Protein AF-A0A651HRH8-F1 (afdb_monomer_lite)

Secondary structure (DSSP, 8-state):
------------------------------------------PPPPP-HHHHHHHHHHHTTSS-TTTSPEEEEEE--SSTHHHHHHHHHHHHHHHHHHHHHHHTS--EEE-SSSSEEEEE-----------------------EEEEEEEEEETTEEEEEEEEEEE-TT--HHHHHHHHHHHHHHHTTPPP---TT-TT-TT---TT--GGG-S-HHHHHHHHHHHHT-

Structure (mmCIF, N/CA/C/O backbone):
data_AF-A0A651HRH8-F1
#
_entry.id   AF-A0A651HRH8-F1
#
loop_
_atom_site.group_PDB
_atom_site.id
_atom_site.type_symbol
_atom_site.label_atom_id
_atom_site.label_alt_id
_atom_site.label_comp_id
_atom_site.label_asym_id
_atom_site.label_entity_id
_atom_site.label_seq_id
_atom_site.pdbx_PDB_ins_code
_atom_site.Cartn_x
_atom_site.Cartn_y
_atom_site.Cartn_z
_atom_site.occupancy
_atom_site.B_iso_or_equiv
_atom_site.auth_seq_id
_atom_site.auth_comp_id
_atom_site.auth_asym_id
_atom_site.auth_atom_id
_atom_site.pdbx_PDB_model_num
ATOM 1 N N . MET A 1 1 ? 40.062 23.897 -54.623 1.00 43.19 1 MET A N 1
ATOM 2 C CA . MET A 1 1 ? 40.375 25.332 -54.462 1.00 43.19 1 MET A CA 1
ATOM 3 C C . MET A 1 1 ? 40.189 25.687 -52.992 1.00 43.19 1 MET A C 1
ATOM 5 O O . MET A 1 1 ? 39.132 25.384 -52.466 1.00 43.19 1 MET A O 1
ATOM 9 N N . SER A 1 2 ? 41.271 26.179 -52.375 1.00 48.75 2 SER A N 1
ATOM 10 C CA . SER A 1 2 ? 41.437 26.957 -51.124 1.00 48.75 2 SER A CA 1
ATOM 11 C C . SER A 1 2 ? 40.388 26.791 -50.005 1.00 48.75 2 SER A C 1
ATOM 13 O O . SER A 1 2 ? 39.240 27.165 -50.184 1.00 48.75 2 SER A O 1
ATOM 15 N N . ALA A 1 3 ? 40.664 26.148 -48.862 1.00 49.09 3 ALA A N 1
ATOM 16 C CA . ALA A 1 3 ? 41.556 26.531 -47.747 1.00 49.09 3 ALA A CA 1
ATOM 17 C C . ALA A 1 3 ? 41.135 27.826 -47.016 1.00 49.09 3 ALA A C 1
ATOM 19 O O . ALA A 1 3 ? 41.254 28.899 -47.599 1.00 49.09 3 ALA A O 1
ATOM 20 N N . SER A 1 4 ? 40.714 27.717 -45.740 1.00 51.66 4 SER A N 1
ATOM 21 C CA . SER A 1 4 ? 41.219 28.494 -44.575 1.00 51.66 4 SER A CA 1
ATOM 22 C C . SER A 1 4 ? 40.388 28.239 -43.296 1.00 51.66 4 SER A C 1
ATOM 24 O O . SER A 1 4 ? 39.249 28.674 -43.177 1.00 51.66 4 SER A O 1
ATOM 26 N N . ARG A 1 5 ? 40.987 27.535 -42.324 1.00 54.25 5 ARG A N 1
ATOM 27 C CA . ARG A 1 5 ? 40.827 27.768 -40.866 1.00 54.25 5 ARG A CA 1
ATOM 28 C C . ARG A 1 5 ? 41.929 28.778 -40.449 1.00 54.25 5 ARG A C 1
ATOM 30 O O . ARG A 1 5 ? 42.813 29.010 -41.272 1.00 54.25 5 ARG A O 1
ATOM 37 N N . PRO A 1 6 ? 42.129 29.113 -39.161 1.00 66.12 6 PRO A N 1
ATOM 38 C CA . PRO A 1 6 ? 41.266 29.654 -38.093 1.00 66.12 6 PRO A CA 1
ATOM 39 C C . PRO A 1 6 ? 41.851 30.995 -37.558 1.00 66.12 6 PRO A C 1
ATOM 41 O O . PRO A 1 6 ? 42.947 31.369 -37.971 1.00 66.12 6 PRO A O 1
ATOM 44 N N . SER A 1 7 ? 41.228 31.676 -36.581 1.00 52.94 7 SER A N 1
ATOM 45 C CA . SER A 1 7 ? 41.995 32.312 -35.481 1.00 52.94 7 SER A CA 1
ATOM 46 C C . SER A 1 7 ? 41.158 32.954 -34.363 1.00 52.94 7 SER A C 1
ATOM 48 O O . SER A 1 7 ? 39.978 33.219 -34.577 1.00 52.94 7 SER A O 1
ATOM 50 N N . PRO A 1 8 ? 41.774 33.128 -33.173 1.00 59.91 8 PRO A N 1
ATOM 51 C CA . PRO A 1 8 ? 41.143 33.315 -31.872 1.00 59.91 8 PRO A CA 1
ATOM 52 C C . PRO A 1 8 ? 41.089 34.790 -31.464 1.00 59.91 8 PRO A C 1
ATOM 54 O O . PRO A 1 8 ? 41.887 35.579 -31.955 1.00 59.91 8 PRO A O 1
ATOM 57 N N . ASP A 1 9 ? 40.274 35.122 -30.462 1.00 51.38 9 ASP A N 1
ATOM 58 C CA . ASP A 1 9 ? 40.549 36.297 -29.638 1.00 51.38 9 ASP A CA 1
ATOM 59 C C . ASP A 1 9 ? 40.626 35.927 -28.164 1.00 51.38 9 ASP A C 1
ATOM 61 O O . ASP A 1 9 ? 39.739 35.326 -27.559 1.00 51.38 9 ASP A O 1
ATOM 65 N N . SER A 1 10 ? 41.795 36.264 -27.635 1.00 52.47 10 SER A N 1
ATOM 66 C CA . SER A 1 10 ? 42.249 36.096 -26.270 1.00 52.47 10 SER A CA 1
ATOM 67 C C . SER A 1 10 ? 42.287 37.493 -25.670 1.00 52.47 10 SER A C 1
ATOM 69 O O . SER A 1 10 ? 43.090 38.307 -26.115 1.00 52.47 10 SER A O 1
ATOM 71 N N . HIS A 1 11 ? 41.503 37.774 -24.632 1.00 57.28 11 HIS A N 1
ATOM 72 C CA . HIS A 1 11 ? 41.745 38.952 -23.802 1.00 57.28 11 HIS A CA 1
ATOM 73 C C . HIS A 1 11 ? 42.004 38.541 -22.354 1.00 57.28 11 HIS A C 1
ATOM 75 O O . HIS A 1 11 ? 41.120 38.152 -21.597 1.00 57.28 11 HIS A O 1
ATOM 81 N N . ARG A 1 12 ? 43.297 38.611 -22.026 1.00 49.62 12 ARG A N 1
ATOM 82 C CA . ARG A 1 12 ? 43.890 38.594 -20.691 1.00 49.62 12 ARG A CA 1
ATOM 83 C C . ARG A 1 12 ? 43.624 39.914 -19.959 1.00 49.62 12 ARG A C 1
ATOM 85 O O . ARG A 1 12 ? 43.793 40.976 -20.544 1.00 49.62 12 ARG A O 1
ATOM 92 N N . SER A 1 13 ? 43.390 39.766 -18.654 1.00 47.19 13 SER A N 1
ATOM 93 C CA . SER A 1 13 ? 43.978 40.522 -17.533 1.00 47.19 13 SER A CA 1
ATOM 94 C C . SER A 1 13 ? 43.737 42.033 -17.401 1.00 47.19 13 SER A C 1
ATOM 96 O O . SER A 1 13 ? 44.273 42.819 -18.171 1.00 47.19 13 SER A O 1
ATOM 98 N N . ALA A 1 14 ? 43.188 42.431 -16.246 1.00 44.16 14 ALA A N 1
ATOM 99 C CA . ALA A 1 14 ? 43.907 43.311 -15.315 1.00 44.16 14 ALA A CA 1
ATOM 100 C C . ALA A 1 14 ? 43.365 43.203 -13.865 1.00 44.16 14 ALA A C 1
ATOM 102 O O . ALA A 1 14 ? 42.151 43.114 -13.682 1.00 44.16 14 ALA A O 1
ATOM 103 N N . PRO A 1 15 ? 44.252 43.224 -12.848 1.00 58.88 15 PRO A N 1
ATOM 104 C CA . PRO A 1 15 ? 43.936 43.309 -11.423 1.00 58.88 15 PRO A CA 1
ATOM 105 C C . PRO A 1 15 ? 44.062 44.749 -10.884 1.00 58.88 15 PRO A C 1
ATOM 107 O O . PRO A 1 15 ? 44.798 45.573 -11.421 1.00 58.88 15 PRO A O 1
ATOM 110 N N . GLY A 1 16 ? 43.408 45.021 -9.759 1.00 39.75 16 GLY A N 1
ATOM 111 C CA . GLY A 1 16 ? 43.557 46.237 -8.950 1.00 39.75 16 GLY A CA 1
ATOM 112 C C . GLY A 1 16 ? 42.330 46.361 -8.048 1.00 39.75 16 GLY A C 1
ATOM 113 O O . GLY A 1 16 ? 41.236 46.026 -8.469 1.00 39.75 16 GLY A O 1
ATOM 114 N N . SER A 1 17 ? 42.371 46.783 -6.795 1.00 50.94 17 SER A N 1
ATOM 115 C CA . SER A 1 17 ? 43.394 47.419 -5.985 1.00 50.94 17 SER A CA 1
ATOM 116 C C . SER A 1 17 ? 42.833 47.376 -4.560 1.00 50.94 17 SER A C 1
ATOM 118 O O . SER A 1 17 ? 41.696 47.789 -4.343 1.00 50.94 17 SER A O 1
ATOM 120 N N . LEU A 1 18 ? 43.617 46.903 -3.589 1.00 55.72 18 LEU A N 1
ATOM 121 C CA . LEU A 1 18 ? 43.411 47.213 -2.171 1.00 55.72 18 LEU A CA 1
ATOM 122 C C . LEU A 1 18 ? 43.264 48.732 -1.989 1.00 55.72 18 LEU A C 1
ATOM 124 O O . LEU A 1 18 ? 43.947 49.473 -2.699 1.00 55.72 18 LEU A O 1
ATOM 128 N N . SER A 1 19 ? 42.473 49.190 -1.010 1.00 48.53 19 SER A N 1
ATOM 129 C CA . SER A 1 19 ? 42.994 50.028 0.085 1.00 48.53 19 SER A CA 1
ATOM 130 C C . SER A 1 19 ? 41.942 50.634 1.052 1.00 48.53 19 SER A C 1
ATOM 132 O O . SER A 1 19 ? 40.813 50.919 0.668 1.00 48.53 19 SER A O 1
ATOM 134 N N . TRP A 1 20 ? 42.458 50.935 2.261 1.00 40.56 20 TRP A N 1
ATOM 135 C CA . TRP A 1 20 ? 42.058 51.919 3.297 1.00 40.56 20 TRP A CA 1
ATOM 136 C C . TRP A 1 20 ? 40.795 51.581 4.120 1.00 40.56 20 TRP A C 1
ATOM 138 O O . TRP A 1 20 ? 39.674 51.674 3.646 1.00 40.56 20 TRP A O 1
ATOM 148 N N . ILE A 1 21 ? 40.940 51.029 5.333 1.00 49.28 21 ILE A N 1
ATOM 149 C CA . ILE A 1 21 ? 41.099 51.750 6.622 1.00 49.28 21 ILE A CA 1
ATOM 150 C C . ILE A 1 21 ? 39.907 52.662 6.946 1.00 49.28 21 ILE A C 1
ATOM 152 O O . ILE A 1 21 ? 39.850 53.763 6.417 1.00 49.28 21 ILE A O 1
ATOM 156 N N . VAL A 1 22 ? 39.082 52.264 7.929 1.00 46.31 22 VAL A N 1
ATOM 157 C CA . VAL A 1 22 ? 38.622 53.133 9.037 1.00 46.31 22 VAL A CA 1
ATOM 158 C C . VAL A 1 22 ? 38.349 52.263 10.283 1.00 46.31 22 VAL A C 1
ATOM 160 O O . VAL A 1 22 ? 37.519 51.358 10.212 1.00 46.31 22 VAL A O 1
ATOM 163 N N . PRO A 1 23 ? 38.995 52.525 11.433 1.00 58.69 23 PRO A N 1
ATOM 164 C CA . PRO A 1 23 ? 38.587 52.009 12.735 1.00 58.69 23 PRO A CA 1
ATOM 165 C C . PRO A 1 23 ? 37.713 53.042 13.463 1.00 58.69 23 PRO A C 1
ATOM 167 O O . PRO A 1 23 ? 38.055 54.222 13.484 1.00 58.69 23 PRO A O 1
ATOM 170 N N . ILE A 1 24 ? 36.634 52.616 14.125 1.00 57.28 24 ILE A N 1
ATOM 171 C CA . ILE A 1 24 ? 35.994 53.412 15.185 1.00 57.28 24 ILE A CA 1
ATOM 172 C C . ILE A 1 24 ? 35.706 52.497 16.379 1.00 57.28 24 ILE A C 1
ATOM 174 O O . ILE A 1 24 ? 34.766 51.708 16.394 1.00 57.28 24 ILE A O 1
ATOM 178 N N . LEU A 1 25 ? 36.598 52.613 17.361 1.00 52.41 25 LEU A N 1
ATOM 179 C CA . LEU A 1 25 ? 36.397 52.331 18.783 1.00 52.41 25 LEU A CA 1
ATOM 180 C C . LEU A 1 25 ? 35.554 53.456 19.416 1.00 52.41 25 LEU A C 1
ATOM 182 O O . LEU A 1 25 ? 35.515 54.541 18.848 1.00 52.41 25 LEU A O 1
ATOM 186 N N . PHE A 1 26 ? 35.019 53.194 20.620 1.00 43.31 26 PHE A N 1
ATOM 187 C CA . PHE A 1 26 ? 34.148 53.999 21.515 1.00 43.31 26 PHE A CA 1
ATOM 188 C C . PHE A 1 26 ? 32.697 53.465 21.514 1.00 43.31 26 PHE A C 1
ATOM 190 O O . PHE A 1 26 ? 32.085 53.362 20.466 1.00 43.31 26 PHE A O 1
ATOM 197 N N . LEU A 1 27 ? 32.058 53.069 22.619 1.00 48.16 27 LEU A N 1
ATOM 198 C CA . LEU A 1 27 ? 32.255 53.363 24.040 1.00 48.16 27 LEU A CA 1
ATOM 199 C C . LEU A 1 27 ? 31.682 52.241 24.912 1.00 48.16 27 LEU A C 1
ATOM 201 O O . LEU A 1 27 ? 30.655 51.644 24.601 1.00 48.16 27 LEU A O 1
ATOM 205 N N . ALA A 1 28 ? 32.338 52.043 26.052 1.00 48.88 28 ALA A N 1
ATOM 206 C CA . ALA A 1 28 ? 31.831 51.313 27.197 1.00 48.88 28 ALA A CA 1
ATOM 207 C C . ALA A 1 28 ? 30.487 51.882 27.685 1.00 48.88 28 ALA A C 1
ATOM 209 O O . ALA A 1 28 ? 30.351 53.086 27.902 1.00 48.88 28 ALA A O 1
ATOM 210 N N . GLY A 1 29 ? 29.534 50.986 27.930 1.00 41.09 29 GLY A N 1
ATOM 211 C CA . GLY A 1 29 ? 28.314 51.243 28.683 1.00 41.09 29 GLY A CA 1
ATOM 212 C C . GLY A 1 29 ? 28.079 50.093 29.654 1.00 41.09 29 GLY A C 1
ATOM 213 O O . GLY A 1 29 ? 27.608 49.031 29.265 1.00 41.09 29 GLY A O 1
ATOM 214 N N . MET A 1 30 ? 28.461 50.309 30.912 1.00 50.75 30 MET A N 1
ATOM 215 C CA . MET A 1 30 ? 28.068 49.500 32.066 1.00 50.75 30 MET A CA 1
ATOM 216 C C . MET A 1 30 ? 26.543 49.334 32.118 1.00 50.75 30 MET A C 1
ATOM 218 O O . MET A 1 30 ? 25.820 50.325 32.046 1.00 50.75 30 MET A O 1
ATOM 222 N N . GLY A 1 31 ? 26.059 48.113 32.348 1.00 47.09 31 GLY A N 1
ATOM 223 C CA . GLY A 1 31 ? 24.651 47.887 32.675 1.00 47.09 31 GLY A CA 1
ATOM 224 C C . GLY A 1 31 ? 24.299 46.424 32.934 1.00 47.09 31 GLY A C 1
ATOM 225 O O . GLY A 1 31 ? 23.886 45.746 32.009 1.00 47.09 31 GLY A O 1
ATOM 226 N N . GLY A 1 32 ? 24.449 45.980 34.194 1.00 40.38 32 GLY A N 1
ATOM 227 C CA . GLY A 1 32 ? 23.772 44.827 34.829 1.00 40.38 32 GLY A CA 1
ATOM 228 C C . GLY A 1 32 ? 24.028 43.444 34.206 1.00 40.38 32 GLY A C 1
ATOM 229 O O . GLY A 1 32 ? 23.571 43.150 33.118 1.00 40.38 32 GLY A O 1
ATOM 230 N N . TRP A 1 33 ? 24.687 42.470 34.837 1.00 46.88 33 TRP A N 1
ATOM 231 C CA . TRP A 1 33 ? 24.463 41.977 36.203 1.00 46.88 33 TRP A CA 1
ATOM 232 C C . TRP A 1 33 ? 22.992 42.030 36.633 1.00 46.88 33 TRP A C 1
ATOM 234 O O . TRP A 1 33 ? 22.648 42.640 37.636 1.00 46.88 33 TRP A O 1
ATOM 244 N N . PHE A 1 34 ? 22.123 41.360 35.874 1.00 50.62 34 PHE A N 1
ATOM 245 C CA . PHE A 1 34 ? 20.872 40.822 36.402 1.00 50.62 34 PHE A CA 1
ATOM 246 C C . PHE A 1 34 ? 20.692 39.373 35.936 1.00 50.62 34 PHE A C 1
ATOM 248 O O . PHE A 1 34 ? 20.421 39.098 34.775 1.00 50.62 34 PHE A O 1
ATOM 255 N N . TYR A 1 35 ? 20.854 38.458 36.893 1.00 49.97 35 TYR A N 1
ATOM 256 C CA . TYR A 1 35 ? 19.951 37.327 37.101 1.00 49.97 35 TYR A CA 1
ATOM 257 C C . TYR A 1 35 ? 19.633 36.444 35.876 1.00 49.97 35 TYR A C 1
ATOM 259 O O . TYR A 1 35 ? 18.547 36.502 35.308 1.00 49.97 35 TYR A O 1
ATOM 267 N N . TYR A 1 36 ? 20.521 35.497 35.564 1.00 44.41 36 TYR A N 1
ATOM 268 C CA . TYR A 1 36 ? 20.096 34.234 34.946 1.00 44.41 36 TYR A CA 1
ATOM 269 C C . TYR A 1 36 ? 19.656 33.282 36.073 1.00 44.41 36 TYR A C 1
ATOM 271 O O . TYR A 1 36 ? 20.348 32.331 36.423 1.00 44.41 36 TYR A O 1
ATOM 279 N N . ALA A 1 37 ? 18.531 33.601 36.723 1.00 46.16 37 ALA A N 1
ATOM 280 C CA . ALA A 1 37 ? 17.831 32.622 37.548 1.00 46.16 37 ALA A CA 1
ATOM 281 C C . ALA A 1 37 ? 17.137 31.631 36.617 1.00 46.16 37 ALA A C 1
ATOM 283 O O . ALA A 1 37 ? 16.447 32.027 35.674 1.00 46.16 37 ALA A O 1
ATOM 284 N N . GLY A 1 38 ? 17.363 30.348 36.888 1.00 47.47 38 GLY A N 1
ATOM 285 C CA . GLY A 1 38 ? 16.769 29.235 36.172 1.00 47.47 38 GLY A CA 1
ATOM 286 C C . GLY A 1 38 ? 15.260 29.398 36.066 1.00 47.47 38 GLY A C 1
ATOM 287 O O . GLY A 1 38 ? 14.535 29.335 37.055 1.00 47.47 38 GLY A O 1
ATOM 288 N N . SER A 1 39 ? 14.786 29.576 34.837 1.00 44.78 39 SER A N 1
ATOM 289 C CA . SER A 1 39 ? 13.448 29.123 34.501 1.00 44.78 39 SER A CA 1
ATOM 290 C C . SER A 1 39 ? 13.568 27.627 34.252 1.00 44.78 39 SER A C 1
ATOM 292 O O . SER A 1 39 ? 13.787 27.184 33.125 1.00 44.78 39 SER A O 1
ATOM 294 N N . ASP A 1 40 ? 13.442 26.853 35.330 1.00 42.03 40 ASP A N 1
ATOM 295 C CA . ASP A 1 40 ? 12.995 25.468 35.252 1.00 42.03 40 ASP A CA 1
ATOM 296 C C . ASP A 1 40 ? 11.603 25.494 34.618 1.00 42.03 40 ASP A C 1
ATOM 298 O O . ASP A 1 40 ? 10.566 25.490 35.282 1.00 42.03 40 ASP A O 1
ATOM 302 N N . ARG A 1 41 ? 11.567 25.601 33.286 1.00 48.34 41 ARG A N 1
ATOM 303 C CA . ARG A 1 41 ? 10.386 25.256 32.515 1.00 48.34 41 ARG A CA 1
ATOM 304 C C . ARG A 1 41 ? 10.180 23.785 32.803 1.00 48.34 41 ARG A C 1
ATOM 306 O O . ARG A 1 41 ? 10.922 22.953 32.283 1.00 48.34 41 ARG A O 1
ATOM 313 N N . ALA A 1 42 ? 9.224 23.500 33.682 1.00 51.38 42 ALA A N 1
ATOM 314 C CA . ALA A 1 42 ? 8.711 22.167 33.911 1.00 51.38 42 ALA A CA 1
ATOM 315 C C . ALA A 1 42 ? 8.597 21.485 32.545 1.00 51.38 42 ALA A C 1
ATOM 317 O O . ALA A 1 42 ? 7.825 21.930 31.689 1.00 51.38 42 ALA A O 1
ATOM 318 N N . ARG A 1 43 ? 9.439 20.469 32.303 1.00 54.22 43 ARG A N 1
ATOM 319 C CA . ARG A 1 43 ? 9.253 19.598 31.145 1.00 54.22 43 ARG A CA 1
ATOM 320 C C . ARG A 1 43 ? 7.802 19.130 31.225 1.00 54.22 43 ARG A C 1
ATOM 322 O O . ARG A 1 43 ? 7.419 18.659 32.300 1.00 54.22 43 ARG A O 1
ATOM 329 N N . PRO A 1 44 ? 6.993 19.284 30.162 1.00 54.56 44 PRO A N 1
ATOM 330 C CA . PRO A 1 44 ? 5.679 18.667 30.149 1.00 54.56 44 PRO A CA 1
ATOM 331 C C . PRO A 1 44 ? 5.878 17.197 30.511 1.00 54.56 44 PRO A C 1
ATOM 333 O O . PRO A 1 44 ? 6.786 16.547 29.982 1.00 54.56 44 PRO A O 1
ATOM 336 N N . ALA A 1 45 ? 5.109 16.726 31.494 1.00 60.72 45 ALA A N 1
ATOM 337 C CA . ALA A 1 45 ? 5.131 15.326 31.878 1.00 60.72 45 ALA A CA 1
ATOM 338 C C . ALA A 1 45 ? 4.977 14.482 30.601 1.00 60.72 45 ALA A C 1
ATOM 340 O O . ALA A 1 45 ? 4.207 14.879 29.716 1.00 60.72 45 ALA A O 1
ATOM 341 N N . PRO A 1 46 ? 5.736 13.380 30.450 1.00 62.38 46 PRO A N 1
ATOM 342 C CA . PRO A 1 46 ? 5.536 12.490 29.319 1.00 62.38 46 PRO A CA 1
ATOM 343 C C . PRO A 1 46 ? 4.051 12.112 29.284 1.00 62.38 46 PRO A C 1
ATOM 345 O O . PRO A 1 46 ? 3.492 11.841 30.351 1.00 62.38 46 PRO A O 1
ATOM 348 N N . PRO A 1 47 ? 3.404 12.155 28.105 1.00 59.56 47 PRO A N 1
ATOM 349 C CA . PRO A 1 47 ? 2.009 11.775 27.995 1.00 59.56 47 PRO A CA 1
ATOM 350 C C . PRO A 1 47 ? 1.834 10.393 28.613 1.00 59.56 47 PRO A C 1
ATOM 352 O O . PRO A 1 47 ? 2.631 9.481 28.389 1.00 59.56 47 PRO A O 1
ATOM 355 N N . ASP A 1 48 ? 0.814 10.305 29.447 1.00 64.75 48 ASP A N 1
ATOM 356 C CA . ASP A 1 48 ? 0.378 9.161 30.217 1.00 64.75 48 ASP A CA 1
ATOM 357 C C . ASP A 1 48 ? 0.433 7.924 29.306 1.00 64.75 48 ASP A C 1
ATOM 359 O O . ASP A 1 48 ? -0.100 7.949 28.195 1.00 64.75 48 ASP A O 1
ATOM 363 N N . ALA A 1 49 ? 1.078 6.836 29.737 1.00 59.84 49 ALA A N 1
ATOM 364 C CA . ALA A 1 49 ? 1.206 5.626 28.916 1.00 59.84 49 ALA A CA 1
ATOM 365 C C . ALA A 1 49 ? -0.162 5.094 28.431 1.00 59.84 49 ALA A C 1
ATOM 367 O O . ALA A 1 49 ? -0.263 4.554 27.334 1.00 59.84 49 ALA A O 1
ATOM 368 N N . SER A 1 50 ? -1.228 5.344 29.198 1.00 58.41 50 SER A N 1
ATOM 369 C CA . SER A 1 50 ? -2.618 5.062 28.827 1.00 58.41 50 SER A CA 1
ATOM 370 C C . SER A 1 50 ? -3.118 5.903 27.650 1.00 58.41 50 SER A C 1
ATOM 372 O O . SER A 1 50 ? -3.833 5.386 26.796 1.00 58.41 50 SER A O 1
ATOM 374 N N . ALA A 1 51 ? -2.719 7.176 27.560 1.00 57.59 51 ALA A N 1
ATOM 375 C CA . ALA A 1 51 ? -3.043 8.023 26.420 1.00 57.59 51 ALA A CA 1
ATOM 376 C C . ALA A 1 51 ? -2.330 7.522 25.159 1.00 57.59 51 ALA A C 1
ATOM 378 O O . ALA A 1 51 ? -2.955 7.488 24.108 1.00 57.59 51 ALA A O 1
ATOM 379 N N . GLN A 1 52 ? -1.076 7.058 25.261 1.00 55.94 52 GLN A N 1
ATOM 380 C CA . GLN A 1 52 ? -0.359 6.453 24.130 1.00 55.94 52 GLN A CA 1
ATOM 381 C C . GLN A 1 52 ? -0.961 5.110 23.688 1.00 55.94 52 GLN A C 1
ATOM 383 O O . GLN A 1 52 ? -1.090 4.879 22.488 1.00 55.94 52 GLN A O 1
ATOM 388 N N . GLU A 1 53 ? -1.367 4.245 24.621 1.00 55.19 53 GLU A N 1
ATOM 389 C CA . GLU A 1 53 ? -2.031 2.970 24.304 1.00 55.19 53 GLU A CA 1
ATOM 390 C C . GLU A 1 53 ? -3.398 3.176 23.643 1.00 55.19 53 GLU A C 1
ATOM 392 O O . GLU A 1 53 ? -3.742 2.481 22.684 1.00 55.19 53 GLU A O 1
ATOM 397 N N . GLU A 1 54 ? -4.174 4.156 24.109 1.00 54.53 54 GLU A N 1
ATOM 398 C CA . GLU A 1 54 ? -5.453 4.506 23.494 1.00 54.53 54 GLU A CA 1
ATOM 399 C C . GLU A 1 54 ? -5.254 5.170 22.124 1.00 54.53 54 GLU A C 1
ATOM 401 O O . GLU A 1 54 ? -5.980 4.864 21.181 1.00 54.53 54 GLU A O 1
ATOM 406 N N . GLN A 1 55 ? -4.199 5.971 21.955 1.00 51.03 55 GLN A N 1
ATOM 407 C CA . GLN A 1 55 ? -3.802 6.526 20.659 1.00 51.03 55 GLN A CA 1
ATOM 408 C C . GLN A 1 55 ? -3.373 5.433 19.670 1.00 51.03 55 GLN A C 1
ATOM 410 O O . GLN A 1 55 ? -3.739 5.512 18.501 1.00 51.03 55 GLN A O 1
ATOM 415 N N . LEU A 1 56 ? -2.687 4.379 20.132 1.00 54.44 56 LEU A N 1
ATOM 416 C CA . LEU A 1 56 ? -2.348 3.204 19.318 1.00 54.44 56 LEU A CA 1
ATOM 417 C C . LEU A 1 56 ? -3.605 2.439 18.870 1.00 54.44 56 LEU A C 1
ATOM 419 O O . LEU A 1 56 ? -3.722 2.056 17.708 1.00 54.44 56 LEU A O 1
ATOM 423 N N . ARG A 1 57 ? -4.579 2.256 19.774 1.00 52.12 57 ARG A N 1
ATOM 424 C CA . ARG A 1 57 ? -5.861 1.597 19.456 1.00 52.12 57 ARG A CA 1
ATOM 425 C C . ARG A 1 57 ? -6.707 2.409 18.479 1.00 52.12 57 ARG A C 1
ATOM 427 O O . ARG A 1 57 ? -7.361 1.840 17.612 1.00 52.12 57 ARG A O 1
ATOM 434 N N . ILE A 1 58 ? -6.681 3.731 18.606 1.00 51.75 58 ILE A N 1
ATOM 435 C CA . ILE A 1 58 ? -7.414 4.652 17.738 1.00 51.75 58 ILE A CA 1
ATOM 436 C C . ILE A 1 58 ? -6.772 4.745 16.343 1.00 51.75 58 ILE A C 1
ATOM 438 O O . ILE A 1 58 ? -7.503 4.809 15.355 1.00 51.75 58 ILE A O 1
ATOM 442 N N . SER A 1 59 ? -5.439 4.698 16.236 1.00 50.09 59 SER A N 1
ATOM 443 C CA . SER A 1 59 ? -4.746 4.659 14.938 1.00 50.09 59 SER A CA 1
ATOM 444 C C . SER A 1 59 ? -5.100 3.406 14.127 1.00 50.09 59 SER A C 1
ATOM 446 O O . SER A 1 59 ? -5.214 3.472 12.910 1.00 50.09 59 SER A O 1
ATOM 448 N N . HIS A 1 60 ? -5.393 2.276 14.778 1.00 49.31 60 HIS A N 1
ATOM 449 C CA . HIS A 1 60 ? -5.799 1.045 14.082 1.00 49.31 60 HIS A CA 1
ATOM 450 C C . HIS A 1 60 ? -7.299 0.987 13.725 1.00 49.31 60 HIS A C 1
ATOM 452 O O . HIS A 1 60 ? -7.735 0.058 13.052 1.00 49.31 60 HIS A O 1
ATOM 458 N N . ALA A 1 61 ? -8.114 1.962 14.143 1.00 46.66 61 ALA A N 1
ATOM 459 C CA . ALA A 1 61 ? -9.571 1.925 13.967 1.00 46.66 61 ALA A CA 1
ATOM 460 C C . ALA A 1 61 ? -10.065 2.469 12.610 1.00 46.66 61 ALA A C 1
ATOM 462 O O . ALA A 1 61 ? -11.270 2.597 12.391 1.00 46.66 61 ALA A O 1
ATOM 463 N N . SER A 1 62 ? -9.166 2.871 11.706 1.00 51.31 62 SER A N 1
ATOM 464 C CA . SER A 1 62 ? -9.515 3.810 10.632 1.00 51.31 62 SER A CA 1
ATOM 465 C C . SER A 1 62 ? -9.765 3.188 9.239 1.00 51.31 62 SER A C 1
ATOM 467 O O . SER A 1 62 ? -10.063 3.901 8.277 1.00 51.31 62 SER A O 1
ATOM 469 N N . ALA A 1 63 ? -9.802 1.864 9.150 1.00 52.59 63 ALA A N 1
ATOM 470 C CA . ALA A 1 63 ? -10.655 1.132 8.218 1.00 52.59 63 ALA A CA 1
ATOM 471 C C . ALA A 1 63 ? -10.903 -0.238 8.839 1.00 52.59 63 ALA A C 1
ATOM 473 O O . ALA A 1 63 ? -9.937 -0.908 9.183 1.00 52.59 63 ALA A O 1
ATOM 474 N N . ILE A 1 64 ? -12.163 -0.657 8.990 1.00 63.19 64 ILE A N 1
ATOM 475 C CA . ILE A 1 64 ? -12.438 -2.077 9.221 1.00 63.19 64 ILE A CA 1
ATOM 476 C C . ILE A 1 64 ? -11.908 -2.789 7.981 1.00 63.19 64 ILE A C 1
ATOM 478 O O . ILE A 1 64 ? -12.469 -2.571 6.894 1.00 63.19 64 ILE A O 1
ATOM 482 N N . PRO A 1 65 ? -10.820 -3.565 8.099 1.00 66.25 65 PRO A N 1
ATOM 483 C CA . PRO A 1 65 ? -10.215 -4.180 6.943 1.00 66.25 65 PRO A CA 1
ATOM 484 C C . PRO A 1 65 ? -11.288 -5.006 6.242 1.00 66.25 65 PRO A C 1
ATOM 486 O O . PRO A 1 65 ? -12.096 -5.689 6.869 1.00 66.25 65 PRO A O 1
ATOM 489 N N . CYS A 1 66 ? -11.314 -4.923 4.916 1.00 77.81 66 CYS A N 1
ATOM 490 C CA . CYS A 1 66 ? -12.086 -5.826 4.071 1.00 77.81 66 CYS A CA 1
ATOM 491 C C . CYS A 1 66 ? -13.610 -5.593 4.005 1.00 77.81 66 CYS A C 1
ATOM 493 O O . CYS A 1 66 ? -14.228 -6.205 3.146 1.00 77.81 66 CYS A O 1
ATOM 495 N N . ASN A 1 67 ? -14.252 -4.711 4.786 1.00 83.62 67 ASN A N 1
ATOM 496 C CA . ASN A 1 67 ? -15.701 -4.451 4.615 1.00 83.62 67 ASN A CA 1
ATOM 497 C C . ASN A 1 67 ? -16.020 -3.455 3.490 1.00 83.62 67 ASN A C 1
ATOM 499 O O . ASN A 1 67 ? -17.006 -3.622 2.770 1.00 83.62 67 ASN A O 1
ATOM 503 N N . VAL A 1 68 ? -15.175 -2.440 3.314 1.00 85.69 68 VAL A N 1
ATOM 504 C CA . VAL A 1 68 ? -15.281 -1.451 2.236 1.00 85.69 68 VAL A CA 1
ATOM 505 C C . VAL A 1 68 ? -13.923 -1.366 1.543 1.00 85.69 68 VAL A C 1
ATOM 507 O O . VAL A 1 68 ? -12.925 -1.181 2.241 1.00 85.69 68 VAL A O 1
ATOM 510 N N . PRO A 1 69 ? -13.854 -1.487 0.203 1.00 90.75 69 PRO A N 1
ATOM 511 C CA . PRO A 1 69 ? -12.597 -1.327 -0.512 1.00 90.75 69 PRO A CA 1
ATOM 512 C C . PRO A 1 69 ? -11.964 0.039 -0.239 1.00 90.75 69 PRO A C 1
ATOM 514 O O . PRO A 1 69 ? -12.630 1.077 -0.306 1.00 90.75 69 PRO A O 1
ATOM 517 N N . LEU A 1 70 ? -10.663 0.045 0.037 1.00 90.56 70 LEU A N 1
ATOM 518 C CA . LEU A 1 70 ? -9.895 1.263 0.212 1.00 90.56 70 LEU A CA 1
ATOM 519 C C . LEU A 1 70 ? -9.751 1.970 -1.131 1.00 90.56 70 LEU A C 1
ATOM 521 O O . LEU A 1 70 ? -9.158 1.447 -2.079 1.00 90.56 70 LEU A O 1
ATOM 525 N N . ARG A 1 71 ? -10.297 3.183 -1.209 1.00 93.50 71 ARG A N 1
ATOM 526 C CA . ARG A 1 71 ? -10.125 4.026 -2.388 1.00 93.50 71 ARG A CA 1
ATOM 527 C C . ARG A 1 71 ? -8.711 4.584 -2.433 1.00 93.50 71 ARG A C 1
ATOM 529 O O . ARG A 1 71 ? -8.234 5.122 -1.432 1.00 93.50 71 ARG A O 1
ATOM 536 N N . TRP A 1 72 ? -8.095 4.526 -3.603 1.00 93.56 72 TRP A N 1
ATOM 537 C CA . TRP A 1 72 ? -6.802 5.143 -3.881 1.00 93.56 72 TRP A CA 1
ATOM 538 C C . TRP A 1 72 ? -6.854 5.925 -5.188 1.00 93.56 72 TRP A C 1
ATOM 540 O O . TRP A 1 72 ? -7.673 5.646 -6.068 1.00 93.56 72 TRP A O 1
ATOM 550 N N . ARG A 1 73 ? -5.955 6.895 -5.321 1.00 93.12 73 ARG A N 1
ATOM 551 C CA . ARG A 1 73 ? -5.779 7.689 -6.539 1.00 93.12 73 ARG A CA 1
ATOM 552 C C . ARG A 1 73 ? -4.309 7.982 -6.767 1.00 93.12 73 ARG A C 1
ATOM 554 O O . ARG A 1 73 ? -3.546 8.075 -5.810 1.00 93.12 73 ARG A O 1
ATOM 561 N N . ILE A 1 74 ? -3.925 8.157 -8.023 1.00 90.38 74 ILE A N 1
ATOM 562 C CA . ILE A 1 74 ? -2.588 8.642 -8.353 1.00 90.38 74 ILE A CA 1
ATOM 563 C C . ILE A 1 74 ? -2.597 10.166 -8.299 1.00 90.38 74 ILE A C 1
ATOM 565 O O . ILE A 1 74 ? -3.463 10.808 -8.892 1.00 90.38 74 ILE A O 1
ATOM 569 N N . GLU A 1 75 ? -1.625 10.736 -7.601 1.00 88.06 75 GLU A N 1
ATOM 570 C CA . GLU A 1 75 ? -1.282 12.147 -7.721 1.00 88.06 75 GLU A CA 1
ATOM 571 C C . GLU A 1 75 ? 0.140 12.253 -8.237 1.00 88.06 75 GLU A C 1
ATOM 573 O O . GLU A 1 75 ? 1.064 11.666 -7.675 1.00 88.06 75 GLU A O 1
ATOM 578 N N . VAL A 1 76 ? 0.308 13.001 -9.319 1.00 80.25 76 VAL A N 1
ATOM 579 C CA . VAL A 1 76 ? 1.617 13.232 -9.907 1.00 80.25 76 VAL A CA 1
ATOM 580 C C . VAL A 1 76 ? 1.815 14.730 -10.047 1.00 80.25 76 VAL A C 1
ATOM 582 O O . VAL A 1 76 ? 0.956 15.423 -10.594 1.00 80.25 76 VAL A O 1
ATOM 585 N N . ASP A 1 77 ? 2.940 15.219 -9.540 1.00 74.00 77 ASP A N 1
ATOM 586 C CA . ASP A 1 77 ? 3.291 16.632 -9.584 1.00 74.00 77 ASP A CA 1
ATOM 587 C C . ASP A 1 77 ? 4.164 16.924 -10.822 1.00 74.00 77 ASP A C 1
ATOM 589 O O . ASP A 1 77 ? 5.176 16.261 -11.054 1.00 74.00 77 ASP A O 1
ATOM 593 N N . GLY A 1 78 ? 3.800 17.944 -11.610 1.00 69.00 78 GLY A N 1
ATOM 594 C CA . GLY A 1 78 ? 4.580 18.427 -12.765 1.00 69.00 78 GLY A CA 1
ATOM 595 C C . GLY A 1 78 ? 4.103 17.931 -14.140 1.00 69.00 78 GLY A C 1
ATOM 596 O O . GLY A 1 78 ? 3.176 17.141 -14.241 1.00 69.00 78 GLY A O 1
ATOM 597 N N . SER A 1 79 ? 4.703 18.435 -15.226 1.00 56.06 79 SER A N 1
ATOM 598 C CA . SER A 1 79 ? 4.310 18.127 -16.619 1.00 56.06 79 SER A CA 1
ATOM 599 C C . SER A 1 79 ? 4.811 16.772 -17.124 1.00 56.06 79 SER A C 1
ATOM 601 O O . SER A 1 79 ? 4.125 16.123 -17.909 1.00 56.06 79 SER A O 1
ATOM 603 N N . ASP A 1 80 ? 5.966 16.317 -16.635 1.00 57.69 80 ASP A N 1
ATOM 604 C CA . ASP A 1 80 ? 6.583 15.031 -17.021 1.00 57.69 80 ASP A CA 1
ATOM 605 C C . ASP A 1 80 ? 5.909 13.838 -16.315 1.00 57.69 80 ASP A C 1
ATOM 607 O O . ASP A 1 80 ? 6.211 12.671 -16.549 1.00 57.69 80 ASP A O 1
ATOM 611 N N . ALA A 1 81 ? 4.954 14.155 -15.443 1.00 60.75 81 ALA A N 1
ATOM 612 C CA . ALA A 1 81 ? 4.103 13.251 -14.701 1.00 60.75 81 ALA A CA 1
ATOM 613 C C . ALA A 1 81 ? 3.359 12.225 -15.559 1.00 60.75 81 ALA A C 1
ATOM 615 O O . ALA A 1 81 ? 3.127 11.100 -15.117 1.00 60.75 81 ALA A O 1
ATOM 616 N N . ALA A 1 82 ? 2.938 12.629 -16.759 1.00 67.56 82 ALA A N 1
ATOM 617 C CA . ALA A 1 82 ? 2.054 11.821 -17.587 1.00 67.56 82 ALA A CA 1
ATOM 618 C C . ALA A 1 82 ? 2.725 10.519 -18.048 1.00 67.56 82 ALA A C 1
ATOM 620 O O . ALA A 1 82 ? 2.066 9.484 -18.095 1.00 67.56 82 ALA A O 1
ATOM 621 N N . GLU A 1 83 ? 4.032 10.555 -18.322 1.00 67.19 83 GLU A N 1
ATOM 622 C CA . GLU A 1 83 ? 4.789 9.402 -18.823 1.00 67.19 83 GLU A CA 1
ATOM 623 C C . GLU A 1 83 ? 5.030 8.346 -17.728 1.00 67.19 83 GLU A C 1
ATOM 625 O O . GLU A 1 83 ? 5.011 7.148 -17.996 1.00 67.19 83 GLU A O 1
ATOM 630 N N . GLY A 1 84 ? 5.159 8.767 -16.463 1.00 78.25 84 GLY A N 1
ATOM 631 C CA . GLY A 1 84 ? 5.285 7.856 -15.317 1.00 78.25 84 GLY A CA 1
ATOM 632 C C . GLY A 1 84 ? 3.952 7.387 -14.722 1.00 78.25 84 GLY A C 1
ATOM 633 O O . GLY A 1 84 ? 3.914 6.383 -14.007 1.00 78.25 84 GLY A O 1
ATOM 634 N N . ALA A 1 85 ? 2.852 8.094 -14.999 1.00 82.25 85 ALA A N 1
ATOM 635 C CA . ALA A 1 85 ? 1.554 7.833 -14.381 1.00 82.25 85 ALA A CA 1
ATOM 636 C C . ALA A 1 85 ? 0.976 6.465 -14.763 1.00 82.25 85 ALA A C 1
ATOM 638 O O . ALA A 1 85 ? 0.428 5.783 -13.900 1.00 82.25 85 ALA A O 1
ATOM 639 N N . GLU A 1 86 ? 1.102 6.049 -16.026 1.00 86.06 86 GLU A N 1
ATOM 640 C CA . GLU A 1 86 ? 0.588 4.754 -16.488 1.00 86.06 86 GLU A CA 1
ATOM 641 C C . GLU A 1 86 ? 1.341 3.589 -15.834 1.00 86.06 86 GLU A C 1
ATOM 643 O O . GLU A 1 86 ? 0.718 2.690 -15.265 1.00 86.06 86 GLU A O 1
ATOM 648 N N . THR A 1 87 ? 2.675 3.653 -15.827 1.00 87.19 87 THR A N 1
ATOM 649 C CA . THR A 1 87 ? 3.537 2.674 -15.151 1.00 87.19 87 THR A CA 1
ATOM 650 C C . THR A 1 87 ? 3.215 2.588 -13.663 1.00 87.19 87 THR A C 1
ATOM 652 O O . THR A 1 87 ? 3.055 1.492 -13.125 1.00 87.19 87 THR A O 1
ATOM 655 N N . LEU A 1 88 ? 3.044 3.733 -12.993 1.00 88.44 88 LEU A N 1
ATOM 656 C CA . LEU A 1 88 ? 2.655 3.759 -11.585 1.00 88.44 88 LEU A CA 1
ATOM 657 C C . LEU A 1 88 ? 1.279 3.134 -11.366 1.00 88.44 88 LEU A C 1
ATOM 659 O O . LEU A 1 88 ? 1.081 2.362 -10.431 1.00 88.44 88 LEU A O 1
ATOM 663 N N . TRP A 1 89 ? 0.320 3.458 -12.226 1.00 91.56 89 TRP A N 1
ATOM 664 C CA . TRP A 1 89 ? -1.029 2.930 -12.125 1.00 91.56 89 TRP A CA 1
ATOM 665 C C . TRP A 1 89 ? -1.049 1.406 -12.287 1.00 91.56 89 TRP A C 1
ATOM 667 O O . TRP A 1 89 ? -1.711 0.710 -11.512 1.00 91.56 89 TRP A O 1
ATOM 677 N N . ALA A 1 90 ? -0.275 0.880 -13.241 1.00 92.88 90 ALA A N 1
ATOM 678 C CA . ALA A 1 90 ? -0.069 -0.553 -13.413 1.00 92.88 90 ALA A CA 1
ATOM 679 C C . ALA A 1 90 ? 0.590 -1.184 -12.174 1.00 92.88 90 ALA A C 1
ATOM 681 O O . ALA A 1 90 ? 0.118 -2.218 -11.698 1.00 92.88 90 ALA A O 1
ATOM 682 N N . ALA A 1 91 ? 1.609 -0.535 -11.603 1.00 93.88 91 ALA A N 1
ATOM 683 C CA . ALA A 1 91 ? 2.309 -1.025 -10.420 1.00 93.88 91 ALA A CA 1
ATOM 684 C C . ALA A 1 91 ? 1.409 -1.070 -9.173 1.00 93.88 91 ALA A C 1
ATOM 686 O O . ALA A 1 91 ? 1.365 -2.092 -8.490 1.00 93.88 91 ALA A O 1
ATOM 687 N N . VAL A 1 92 ? 0.626 -0.017 -8.905 1.00 95.00 92 VAL A N 1
ATOM 688 C CA . VAL A 1 92 ? -0.324 0.012 -7.775 1.00 95.00 92 VAL A CA 1
ATOM 689 C C . VAL A 1 92 ? -1.404 -1.054 -7.945 1.00 95.00 92 VAL A C 1
ATOM 691 O O . VAL A 1 92 ? -1.772 -1.719 -6.979 1.00 95.00 92 VAL A O 1
ATOM 694 N N . ARG A 1 93 ? -1.893 -1.275 -9.170 1.00 95.88 93 ARG A N 1
ATOM 695 C CA . ARG A 1 93 ? -2.850 -2.356 -9.436 1.00 95.88 93 ARG A CA 1
ATOM 696 C C . ARG A 1 93 ? -2.262 -3.742 -9.236 1.00 95.88 93 ARG A C 1
ATOM 698 O O . ARG A 1 93 ? -2.950 -4.594 -8.681 1.00 95.88 93 ARG A O 1
ATOM 705 N N . ALA A 1 94 ? -1.033 -3.973 -9.686 1.00 96.50 94 ALA A N 1
ATOM 706 C CA . ALA A 1 94 ? -0.346 -5.237 -9.457 1.00 96.50 94 ALA A CA 1
ATOM 707 C C . ALA A 1 94 ? -0.149 -5.479 -7.952 1.00 96.50 94 ALA A C 1
ATOM 709 O O . ALA A 1 94 ? -0.483 -6.550 -7.452 1.00 96.50 94 ALA A O 1
ATOM 710 N N . ALA A 1 95 ? 0.280 -4.450 -7.218 1.00 97.00 95 ALA A N 1
ATOM 711 C CA . ALA A 1 95 ? 0.449 -4.485 -5.770 1.00 97.00 95 ALA A CA 1
ATOM 712 C C . ALA A 1 95 ? -0.866 -4.765 -5.021 1.00 97.00 95 ALA A C 1
ATOM 714 O O . ALA A 1 95 ? -0.898 -5.579 -4.101 1.00 97.00 95 ALA A O 1
ATOM 715 N N . ALA A 1 96 ? -1.968 -4.133 -5.434 1.00 96.75 96 ALA A N 1
ATOM 716 C CA . ALA A 1 96 ? -3.297 -4.418 -4.899 1.00 96.75 96 ALA A CA 1
ATOM 717 C C . ALA A 1 96 ? -3.717 -5.872 -5.180 1.00 96.75 96 ALA A C 1
ATOM 719 O O . ALA A 1 96 ? -4.220 -6.552 -4.285 1.00 96.75 96 ALA A O 1
ATOM 720 N N . GLY A 1 97 ? -3.453 -6.360 -6.396 1.00 97.06 97 GLY A N 1
ATOM 721 C CA . GLY A 1 97 ? -3.772 -7.721 -6.826 1.00 97.06 97 GLY A CA 1
ATOM 722 C C . GLY A 1 97 ? -3.118 -8.810 -5.975 1.00 97.06 97 GLY A C 1
ATOM 723 O O . GLY A 1 97 ? -3.745 -9.844 -5.750 1.00 97.06 97 GLY A O 1
ATOM 724 N N . ILE A 1 98 ? -1.914 -8.563 -5.439 1.00 97.62 98 ILE A N 1
ATOM 725 C CA . ILE A 1 98 ? -1.253 -9.461 -4.478 1.00 97.62 98 ILE A CA 1
ATOM 726 C C . ILE A 1 98 ? -2.197 -9.714 -3.294 1.00 97.62 98 ILE A C 1
ATOM 728 O O . ILE A 1 98 ? -2.642 -10.839 -3.080 1.00 97.62 98 ILE A O 1
ATOM 732 N N . TRP A 1 99 ? -2.614 -8.673 -2.578 1.00 96.94 99 TRP A N 1
ATOM 733 C CA . TRP A 1 99 ? -3.499 -8.828 -1.418 1.00 96.94 99 TRP A CA 1
ATOM 734 C C . TRP A 1 99 ? -4.874 -9.397 -1.762 1.00 96.94 99 TRP A C 1
ATOM 736 O O . TRP A 1 99 ? -5.368 -10.272 -1.052 1.00 96.94 99 TRP A O 1
ATOM 746 N N . GLU A 1 100 ? -5.486 -8.926 -2.849 1.00 96.12 100 GLU A N 1
ATOM 747 C CA . GLU A 1 100 ? -6.817 -9.375 -3.275 1.00 96.12 100 GLU A CA 1
ATOM 748 C C . GLU A 1 100 ? -6.837 -10.866 -3.629 1.00 96.12 100 GLU A C 1
ATOM 750 O O . GLU A 1 100 ? -7.823 -11.546 -3.342 1.00 96.12 100 GLU A O 1
ATOM 755 N N . SER A 1 101 ? -5.737 -11.398 -4.175 1.00 94.75 101 SER A N 1
ATOM 756 C CA . SER A 1 101 ? -5.596 -12.831 -4.453 1.00 94.75 101 SER A CA 1
ATOM 757 C C . SER A 1 101 ? -5.553 -13.689 -3.182 1.00 94.75 101 SER A C 1
ATOM 759 O O . SER A 1 101 ? -6.105 -14.786 -3.172 1.00 94.75 101 SER A O 1
ATOM 761 N N . GLY A 1 102 ? -4.983 -13.182 -2.081 1.00 91.06 102 GLY A N 1
ATOM 762 C CA . GLY A 1 102 ? -4.880 -13.920 -0.814 1.00 91.06 102 GLY A CA 1
ATOM 763 C C . GLY A 1 102 ? -6.215 -14.111 -0.081 1.00 91.06 102 GLY A C 1
ATOM 764 O O . GLY A 1 102 ? -6.367 -15.035 0.725 1.00 91.06 102 GLY A O 1
ATOM 765 N N . VAL A 1 103 ? -7.196 -13.248 -0.353 1.00 92.19 103 VAL A N 1
ATOM 766 C CA . VAL A 1 103 ? -8.531 -13.273 0.277 1.00 92.19 103 VAL A CA 1
ATOM 767 C C . VAL A 1 103 ? -9.687 -13.400 -0.716 1.00 92.19 103 VAL A C 1
ATOM 769 O O . VAL A 1 103 ? -10.843 -13.331 -0.301 1.00 92.19 103 VAL A O 1
ATOM 772 N N . GLU A 1 104 ? -9.385 -13.578 -2.003 1.00 92.94 104 GLU A N 1
ATOM 773 C CA . GLU A 1 104 ? -10.347 -13.753 -3.102 1.00 92.94 104 GLU A CA 1
ATOM 774 C C . GLU A 1 104 ? -11.452 -12.680 -3.136 1.00 92.94 104 GLU A C 1
ATOM 776 O O . GLU A 1 104 ? -12.623 -12.952 -3.409 1.00 92.94 104 GLU A O 1
ATOM 781 N N . ARG A 1 105 ? -11.092 -11.428 -2.835 1.00 93.25 105 ARG A N 1
ATOM 782 C CA . ARG A 1 105 ? -12.039 -10.306 -2.800 1.00 93.25 105 ARG A CA 1
ATOM 783 C C . ARG A 1 105 ? -11.367 -8.981 -3.113 1.00 93.25 105 ARG A C 1
ATOM 785 O O . ARG A 1 105 ? -10.186 -8.802 -2.838 1.00 93.25 105 ARG A O 1
ATOM 792 N N . SER A 1 106 ? -12.158 -8.023 -3.590 1.00 94.25 106 SER A N 1
ATOM 793 C CA . SER A 1 106 ? -11.687 -6.653 -3.780 1.00 94.25 106 SER A CA 1
ATOM 794 C C . SER A 1 106 ? -11.442 -5.964 -2.439 1.00 94.25 106 SER A C 1
ATOM 796 O O . SER A 1 106 ? -12.338 -5.882 -1.593 1.00 94.25 106 SER A O 1
ATOM 798 N N . LEU A 1 107 ? -10.229 -5.452 -2.273 1.00 94.00 107 LEU A N 1
ATOM 799 C CA . LEU A 1 107 ? -9.766 -4.689 -1.118 1.00 94.00 107 LEU A CA 1
ATOM 800 C C . LEU A 1 107 ? -9.431 -3.251 -1.496 1.00 94.00 107 LEU A C 1
ATOM 802 O O . LEU A 1 107 ? -9.462 -2.379 -0.631 1.00 94.00 107 LEU A O 1
ATOM 806 N N . PHE A 1 108 ? -9.153 -2.993 -2.774 1.00 95.00 108 PHE A N 1
ATOM 807 C CA . PHE A 1 108 ? -8.755 -1.686 -3.267 1.00 95.00 108 PHE A CA 1
ATOM 808 C C . PHE A 1 108 ? -9.648 -1.249 -4.422 1.00 95.00 108 PHE A C 1
ATOM 810 O O . PHE A 1 108 ? -10.078 -2.042 -5.256 1.00 95.00 108 PHE A O 1
ATOM 817 N N . GLN A 1 109 ? -9.921 0.049 -4.493 1.00 94.88 109 GLN A N 1
ATOM 818 C CA . GLN A 1 109 ? -10.695 0.635 -5.578 1.00 94.88 109 GLN A CA 1
ATOM 819 C C . GLN A 1 109 ? -9.979 1.874 -6.104 1.00 94.88 109 GLN A C 1
ATOM 821 O O . GLN A 1 109 ? -9.846 2.871 -5.399 1.00 94.88 109 GLN A O 1
ATOM 826 N N . ALA A 1 110 ? -9.542 1.829 -7.362 1.00 93.56 110 ALA A N 1
ATOM 827 C CA . ALA A 1 110 ? -9.032 3.020 -8.025 1.00 93.56 110 ALA A CA 1
ATOM 828 C C . ALA A 1 110 ? -10.158 4.056 -8.154 1.00 93.56 110 ALA A C 1
ATOM 830 O O . ALA A 1 110 ? -11.277 3.724 -8.556 1.00 93.56 110 ALA A O 1
ATOM 831 N N . HIS A 1 111 ? -9.863 5.310 -7.839 1.00 93.69 111 HIS A N 1
ATOM 832 C CA . HIS A 1 111 ? -10.782 6.425 -8.010 1.00 93.69 111 HIS A CA 1
ATOM 833 C C . HIS A 1 111 ? -10.041 7.622 -8.610 1.00 93.69 111 HIS A C 1
ATOM 835 O O . HIS A 1 111 ? -8.864 7.838 -8.340 1.00 93.69 111 HIS A O 1
ATOM 841 N N . ALA A 1 112 ? -10.724 8.415 -9.438 1.00 87.44 112 ALA A N 1
ATOM 842 C CA . ALA A 1 112 ? -10.088 9.543 -10.120 1.00 87.44 112 ALA A CA 1
ATOM 843 C C . ALA A 1 112 ? -9.770 10.706 -9.161 1.00 87.44 112 ALA A C 1
ATOM 845 O O . ALA A 1 112 ? -8.736 11.354 -9.280 1.00 87.44 112 ALA A O 1
ATOM 846 N N . THR A 1 113 ? -10.666 10.973 -8.207 1.00 85.94 113 THR A N 1
ATOM 847 C CA . THR A 1 113 ? -10.632 12.190 -7.370 1.00 85.94 113 THR A CA 1
ATOM 848 C C . THR A 1 113 ? -10.693 11.942 -5.864 1.00 85.94 113 THR A C 1
ATOM 850 O O . THR A 1 113 ? -10.530 12.875 -5.087 1.00 85.94 113 THR A O 1
ATOM 853 N N . GLU A 1 114 ? -10.925 10.705 -5.427 1.00 86.88 114 GLU A N 1
ATOM 854 C CA . GLU A 1 114 ? -11.179 10.369 -4.021 1.00 86.88 114 GLU A CA 1
ATOM 855 C C . GLU A 1 114 ? -10.241 9.249 -3.583 1.00 86.88 114 GLU A C 1
ATOM 857 O O . GLU A 1 114 ? -9.609 8.599 -4.411 1.00 86.88 114 GLU A O 1
ATOM 862 N N . GLY A 1 115 ? -10.161 9.010 -2.278 1.00 86.44 115 GLY A N 1
ATOM 863 C CA . GLY A 1 115 ? -9.239 8.033 -1.719 1.00 86.44 115 GLY A CA 1
ATOM 864 C C . GLY A 1 115 ? -7.878 8.622 -1.377 1.00 86.44 115 GLY A C 1
ATOM 865 O O . GLY A 1 115 ? -7.607 9.811 -1.593 1.00 86.44 115 GLY A O 1
ATOM 866 N N . PHE A 1 116 ? -7.033 7.782 -0.787 1.00 86.56 116 PHE A N 1
ATOM 867 C CA . PHE A 1 116 ? -5.706 8.218 -0.391 1.00 86.56 116 PHE A CA 1
ATOM 868 C C . PHE A 1 116 ? -4.793 8.327 -1.619 1.00 86.56 116 PHE A C 1
ATOM 870 O O . PHE A 1 116 ? -4.850 7.480 -2.517 1.00 86.56 116 PHE A O 1
ATOM 877 N N . PRO A 1 117 ? -3.986 9.388 -1.702 1.00 86.19 117 PRO A N 1
ATOM 878 C CA . PRO A 1 117 ? -3.078 9.570 -2.813 1.00 86.19 117 PRO A CA 1
ATOM 879 C C . PRO A 1 117 ? -1.864 8.640 -2.723 1.00 86.19 117 PRO A C 1
ATOM 881 O O . PRO A 1 117 ? -1.252 8.482 -1.665 1.00 86.19 117 PRO A O 1
ATOM 884 N N . VAL A 1 118 ? -1.490 8.078 -3.867 1.00 83.75 118 VAL A N 1
ATOM 885 C CA . VAL A 1 118 ? -0.178 7.481 -4.126 1.00 83.75 118 VAL A CA 1
ATOM 886 C C . VAL A 1 118 ? 0.604 8.488 -4.966 1.00 83.75 118 VAL A C 1
ATOM 888 O O . VAL A 1 118 ? 0.155 8.859 -6.053 1.00 83.75 118 VAL A O 1
ATOM 891 N N . ARG A 1 119 ? 1.726 8.975 -4.432 1.00 83.62 119 ARG A N 1
ATOM 892 C CA . ARG A 1 119 ? 2.496 10.104 -4.966 1.00 83.62 119 ARG A CA 1
ATOM 893 C C . ARG A 1 119 ? 3.937 9.718 -5.225 1.00 83.62 119 ARG A C 1
ATOM 895 O O . ARG A 1 119 ? 4.581 9.138 -4.356 1.00 83.62 119 ARG A O 1
ATOM 902 N N . PHE A 1 120 ? 4.472 10.169 -6.354 1.00 72.31 120 PHE A N 1
ATOM 903 C CA . PHE A 1 120 ? 5.916 10.313 -6.503 1.00 72.31 120 PHE A CA 1
ATOM 904 C C . PHE A 1 120 ? 6.361 11.622 -5.862 1.00 72.31 120 PHE A C 1
ATOM 906 O O . PHE A 1 120 ? 6.039 12.703 -6.353 1.00 72.31 120 PHE A O 1
ATOM 913 N N . THR A 1 121 ? 7.125 11.531 -4.779 1.00 68.00 121 THR A N 1
ATOM 914 C CA . THR A 1 121 ? 7.834 12.675 -4.219 1.00 68.00 121 THR A CA 1
ATOM 915 C C . THR A 1 121 ? 9.204 12.730 -4.883 1.00 68.00 121 THR A C 1
ATOM 917 O O . THR A 1 121 ? 10.162 12.077 -4.474 1.00 68.00 121 THR A O 1
ATOM 920 N N . ARG A 1 122 ? 9.328 13.529 -5.950 1.00 57.19 122 ARG A N 1
ATOM 921 C CA . ARG A 1 122 ? 10.658 13.896 -6.446 1.00 57.19 122 ARG A CA 1
ATOM 922 C C . ARG A 1 122 ? 11.321 14.674 -5.312 1.00 57.19 122 ARG A C 1
ATOM 924 O O . ARG A 1 122 ? 10.818 15.734 -4.938 1.00 57.19 122 ARG A O 1
ATOM 931 N N . SER A 1 123 ? 12.407 14.160 -4.732 1.00 52.72 123 SER A N 1
ATOM 932 C CA . SER A 1 123 ? 13.195 14.996 -3.834 1.00 52.72 123 SER A CA 1
ATOM 933 C C . SER A 1 123 ? 13.627 16.201 -4.664 1.00 52.72 123 SER A C 1
ATOM 935 O O . SER A 1 123 ? 14.240 16.069 -5.725 1.00 52.72 123 SER A O 1
ATOM 937 N N . SER A 1 124 ? 13.244 17.399 -4.239 1.00 42.72 124 SER A N 1
ATOM 938 C CA . SER A 1 124 ? 13.836 18.627 -4.748 1.00 42.72 124 SER A CA 1
ATOM 939 C C . SER A 1 124 ? 15.260 18.701 -4.196 1.00 42.72 124 SER A C 1
ATOM 941 O O . SER A 1 124 ? 15.567 19.544 -3.356 1.00 42.72 124 SER A O 1
ATOM 943 N N . GLY A 1 125 ? 16.114 17.751 -4.583 1.00 42.25 125 GLY A N 1
ATOM 944 C CA . GLY A 1 125 ? 17.549 17.887 -4.439 1.00 42.25 125 GLY A CA 1
ATOM 945 C C . GLY A 1 125 ? 17.919 19.110 -5.254 1.00 42.25 1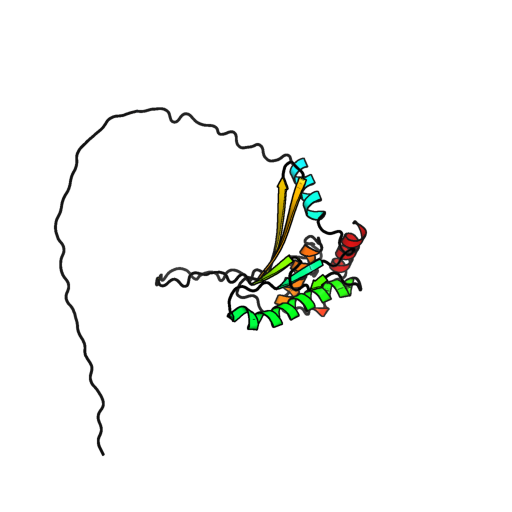25 GLY A C 1
ATOM 946 O O . GLY A 1 125 ? 17.707 19.135 -6.466 1.00 42.25 125 GLY A O 1
ATOM 947 N N . ALA A 1 126 ? 18.342 20.159 -4.557 1.00 43.09 126 ALA A N 1
ATOM 948 C CA . ALA A 1 126 ? 18.808 21.390 -5.149 1.00 43.09 126 ALA A CA 1
ATOM 949 C C . ALA A 1 126 ? 19.729 21.070 -6.333 1.00 43.09 126 ALA A C 1
ATOM 951 O O . ALA A 1 126 ? 20.796 20.483 -6.156 1.00 43.09 126 ALA A O 1
ATOM 952 N N . VAL A 1 127 ? 19.328 21.484 -7.535 1.00 39.12 127 VAL A N 1
ATOM 953 C CA . VAL A 1 127 ? 20.292 21.773 -8.595 1.00 39.12 127 VAL A CA 1
ATOM 954 C C . VAL A 1 127 ? 21.025 23.018 -8.108 1.00 39.12 127 VAL A C 1
ATOM 956 O O . VAL A 1 127 ? 20.614 24.146 -8.365 1.00 39.12 127 VAL A O 1
ATOM 959 N N . GLY A 1 128 ? 22.020 22.797 -7.252 1.00 42.47 128 GLY A N 1
ATOM 960 C CA . GLY A 1 128 ? 22.924 23.830 -6.796 1.00 42.47 128 GLY A CA 1
ATOM 961 C C . GLY A 1 128 ? 23.807 24.232 -7.963 1.00 42.47 128 GLY A C 1
ATOM 962 O O . GLY A 1 128 ? 24.604 23.430 -8.439 1.00 42.47 128 GLY A O 1
ATOM 963 N N . ASP A 1 129 ? 23.699 25.488 -8.380 1.00 38.34 129 ASP A N 1
ATOM 964 C CA . ASP A 1 129 ? 24.725 26.177 -9.169 1.00 38.34 129 ASP A CA 1
ATOM 965 C C . ASP A 1 129 ? 25.891 26.623 -8.258 1.00 38.34 129 ASP A C 1
ATOM 967 O O . ASP A 1 129 ? 26.458 27.701 -8.406 1.00 38.34 129 ASP A O 1
ATOM 971 N N . GLU A 1 130 ? 26.239 25.802 -7.262 1.00 42.69 130 GLU A N 1
ATOM 972 C CA . GLU A 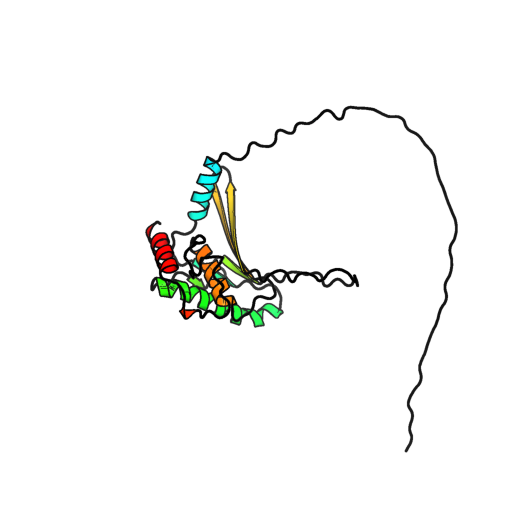1 130 ? 27.424 25.990 -6.434 1.00 42.69 130 GLU A CA 1
ATOM 973 C C . GLU A 1 130 ? 28.283 24.732 -6.513 1.00 42.69 130 GLU A C 1
ATOM 975 O O . GLU A 1 130 ? 27.980 23.679 -5.955 1.00 42.69 130 GLU A O 1
ATOM 980 N N . VAL A 1 131 ? 29.378 24.876 -7.259 1.00 49.00 131 VAL A N 1
ATOM 981 C CA . VAL A 1 131 ? 30.479 23.924 -7.392 1.00 49.00 131 VAL A CA 1
ATOM 982 C C . VAL A 1 131 ? 31.172 23.786 -6.031 1.00 49.00 131 VAL A C 1
ATOM 984 O O . VAL A 1 131 ? 32.196 24.409 -5.761 1.00 49.00 131 VAL A O 1
ATOM 987 N N . GLY A 1 132 ? 30.583 22.984 -5.149 1.00 42.78 132 GLY A N 1
ATOM 988 C CA . GLY A 1 132 ? 31.195 22.506 -3.917 1.00 42.78 132 GLY A CA 1
ATOM 989 C C . GLY A 1 132 ? 31.792 21.123 -4.145 1.00 42.78 132 GLY A C 1
ATOM 990 O O . GLY A 1 132 ? 31.078 20.129 -4.172 1.00 42.78 132 GLY A O 1
ATOM 991 N N . VAL A 1 133 ? 33.110 21.053 -4.321 1.00 51.78 133 VAL A N 1
ATOM 992 C CA . VAL A 1 133 ? 33.869 19.799 -4.235 1.00 51.78 133 VAL A CA 1
ATOM 993 C C . VAL A 1 133 ? 33.887 19.384 -2.761 1.00 51.78 133 VAL A C 1
ATOM 995 O O . VAL A 1 133 ? 34.661 19.937 -1.982 1.00 51.78 133 VAL A O 1
ATOM 998 N N . GLY A 1 134 ? 33.022 18.453 -2.364 1.00 47.06 134 GLY A N 1
ATOM 999 C CA . GLY A 1 134 ? 33.019 17.897 -1.011 1.00 47.06 134 GLY A CA 1
ATOM 1000 C C . GLY A 1 134 ? 31.796 17.028 -0.730 1.00 47.06 134 GLY A C 1
ATOM 1001 O O . GLY A 1 134 ? 30.677 17.509 -0.831 1.00 47.06 134 GLY A O 1
ATOM 1002 N N . ASP A 1 135 ? 32.067 15.780 -0.354 1.00 42.56 135 ASP A N 1
ATOM 1003 C CA . ASP A 1 135 ? 31.155 14.716 0.074 1.00 42.56 135 ASP A CA 1
ATOM 1004 C C . ASP A 1 135 ? 30.149 14.189 -0.960 1.00 42.56 135 ASP A C 1
ATOM 1006 O O . ASP A 1 135 ? 29.152 14.802 -1.331 1.00 42.56 135 ASP A O 1
ATOM 1010 N N . GLU A 1 136 ? 30.463 12.970 -1.397 1.00 46.09 136 GLU A N 1
ATOM 1011 C CA . GLU A 1 136 ? 29.602 11.981 -2.031 1.00 46.09 136 GLU A CA 1
ATOM 1012 C C . GLU A 1 136 ? 28.221 11.999 -1.362 1.00 46.09 136 GLU A C 1
ATOM 1014 O O . GLU A 1 136 ? 28.042 11.493 -0.255 1.00 46.09 136 GLU A O 1
ATOM 1019 N N . ALA A 1 137 ? 27.260 12.675 -2.000 1.00 47.72 137 ALA A N 1
ATOM 1020 C CA . ALA A 1 137 ? 25.880 12.693 -1.554 1.00 47.72 137 ALA A CA 1
ATOM 1021 C C . ALA A 1 137 ? 25.379 11.249 -1.564 1.00 47.72 137 ALA A C 1
ATOM 1023 O O . ALA A 1 137 ? 25.133 10.690 -2.633 1.00 47.72 137 ALA A O 1
ATOM 1024 N N . ASP A 1 138 ? 25.282 10.660 -0.374 1.00 45.16 138 ASP A N 1
ATOM 1025 C CA . ASP A 1 138 ? 24.641 9.375 -0.138 1.00 45.16 138 ASP A CA 1
ATOM 1026 C C . ASP A 1 138 ? 23.282 9.411 -0.855 1.00 45.16 138 ASP A C 1
ATOM 1028 O O . ASP A 1 138 ? 22.448 10.269 -0.521 1.00 45.16 138 ASP A O 1
ATOM 1032 N N . PRO A 1 139 ? 23.078 8.624 -1.931 1.00 49.53 139 PRO A N 1
ATOM 1033 C CA . PRO A 1 139 ? 21.829 8.672 -2.662 1.00 49.53 139 PRO A CA 1
ATOM 1034 C C . PRO A 1 139 ? 20.746 8.259 -1.677 1.00 49.53 139 PRO A C 1
ATOM 1036 O O . PRO A 1 139 ? 20.741 7.121 -1.217 1.00 49.53 139 PRO A O 1
ATOM 1039 N N . ALA A 1 140 ? 19.873 9.211 -1.323 1.00 55.75 140 ALA A N 1
ATOM 1040 C CA . ALA A 1 140 ? 18.763 8.980 -0.409 1.00 55.75 140 ALA A CA 1
ATOM 1041 C C . ALA A 1 140 ? 18.118 7.641 -0.771 1.00 55.75 140 ALA A C 1
ATOM 1043 O O . ALA A 1 140 ? 17.676 7.485 -1.913 1.00 55.75 140 ALA A O 1
ATOM 1044 N N . GLU A 1 141 ? 18.159 6.681 0.162 1.00 56.06 141 GLU A N 1
ATOM 1045 C CA . GLU A 1 141 ? 17.678 5.322 -0.082 1.00 56.06 141 GLU A CA 1
ATOM 1046 C C . GLU A 1 141 ? 16.311 5.379 -0.779 1.00 56.06 141 GLU A C 1
ATOM 1048 O O . GLU A 1 141 ? 15.496 6.242 -0.440 1.00 56.06 141 GLU A O 1
ATOM 1053 N N . PRO A 1 142 ? 16.034 4.512 -1.765 1.00 55.25 142 PRO A N 1
ATOM 1054 C CA . PRO A 1 142 ? 14.747 4.501 -2.446 1.00 55.25 142 PRO A CA 1
ATOM 1055 C C . PRO A 1 142 ? 13.622 4.266 -1.426 1.00 55.25 142 PRO A C 1
ATOM 1057 O O . PRO A 1 142 ? 13.422 3.155 -0.940 1.00 55.25 142 PRO A O 1
ATOM 1060 N N . VAL A 1 143 ? 12.888 5.327 -1.079 1.00 76.62 143 VAL A N 1
ATOM 1061 C CA . VAL A 1 143 ? 11.851 5.278 -0.040 1.00 76.62 143 VAL A CA 1
ATOM 1062 C C . VAL A 1 143 ? 10.484 5.117 -0.692 1.00 76.62 143 VAL A C 1
ATOM 1064 O O . VAL A 1 143 ? 9.935 6.083 -1.212 1.00 76.62 143 VAL A O 1
ATOM 1067 N N . VAL A 1 144 ? 9.897 3.923 -0.630 1.00 84.50 144 VAL A N 1
ATOM 1068 C CA . VAL A 1 144 ? 8.436 3.773 -0.731 1.00 84.50 144 VAL A CA 1
ATOM 1069 C C . VAL A 1 144 ? 7.903 3.716 0.692 1.00 84.50 144 VAL A C 1
ATOM 1071 O O . VAL A 1 144 ? 8.382 2.911 1.485 1.00 84.50 144 VAL A O 1
ATOM 1074 N N . ARG A 1 145 ? 6.970 4.602 1.047 1.00 87.38 145 ARG A N 1
ATOM 1075 C CA . ARG A 1 145 ? 6.495 4.721 2.429 1.00 87.38 145 ARG A CA 1
ATOM 1076 C C . ARG A 1 145 ? 5.022 5.074 2.518 1.00 87.38 145 ARG A C 1
ATOM 1078 O O . ARG A 1 145 ? 4.571 6.066 1.951 1.00 87.38 145 ARG A O 1
ATOM 1085 N N . PHE A 1 146 ? 4.301 4.330 3.338 1.00 87.25 146 PHE A N 1
ATOM 1086 C CA . PHE A 1 146 ? 2.976 4.654 3.820 1.00 87.25 146 PHE A CA 1
ATOM 1087 C C . PHE A 1 146 ? 3.065 5.675 4.955 1.00 87.25 146 PHE A C 1
ATOM 1089 O O . PHE A 1 146 ? 3.819 5.536 5.923 1.00 87.25 146 PHE A O 1
ATOM 1096 N N . VAL A 1 147 ? 2.267 6.727 4.835 1.00 86.31 147 VAL A N 1
ATOM 1097 C CA . VAL A 1 147 ? 2.162 7.799 5.815 1.00 86.31 147 VAL A CA 1
ATOM 1098 C C . VAL A 1 147 ? 0.707 7.915 6.230 1.00 86.31 147 VAL A C 1
ATOM 1100 O O . VAL A 1 147 ? -0.152 8.222 5.407 1.00 86.31 147 VAL A O 1
ATOM 1103 N N . GLU A 1 148 ? 0.438 7.742 7.520 1.00 85.19 148 GLU A N 1
ATOM 1104 C CA . GLU A 1 148 ? -0.854 8.055 8.121 1.00 85.19 148 GLU A CA 1
ATOM 1105 C C . GLU A 1 148 ? -0.699 9.222 9.105 1.00 85.19 148 GLU A C 1
ATOM 1107 O O . GLU A 1 148 ? 0.114 9.188 10.029 1.00 85.19 148 GLU A O 1
ATOM 1112 N N . ARG A 1 149 ? -1.468 10.291 8.895 1.00 85.06 149 ARG A N 1
ATOM 1113 C CA . ARG A 1 149 ? -1.514 11.474 9.757 1.00 85.06 149 ARG A CA 1
ATOM 1114 C C . ARG A 1 149 ? -2.886 11.559 10.409 1.00 85.06 149 ARG A C 1
ATOM 1116 O O . ARG A 1 149 ? -3.874 11.924 9.772 1.00 85.06 149 ARG A O 1
ATOM 1123 N N . VAL A 1 150 ? -2.938 11.263 11.702 1.00 84.25 150 VAL A N 1
ATOM 1124 C CA . VAL A 1 150 ? -4.152 11.370 12.518 1.00 84.25 150 VAL A CA 1
ATOM 1125 C C . VAL A 1 150 ? -4.169 12.728 13.216 1.00 84.25 150 VAL A C 1
ATOM 1127 O O . VAL A 1 150 ? -3.271 13.051 13.993 1.00 84.25 150 VAL A O 1
ATOM 1130 N N . ARG A 1 151 ? -5.201 13.541 12.970 1.00 84.12 151 ARG A N 1
ATOM 1131 C CA . ARG A 1 151 ? -5.450 14.765 13.743 1.00 84.12 151 ARG A CA 1
ATOM 1132 C C . ARG A 1 151 ? -6.462 14.475 14.838 1.00 84.12 151 ARG A C 1
ATOM 1134 O O . ARG A 1 151 ? -7.574 14.018 14.571 1.00 84.12 151 ARG A O 1
ATOM 1141 N N . VAL A 1 152 ? -6.085 14.807 16.068 1.00 84.81 152 VAL A N 1
ATOM 1142 C CA . VAL A 1 152 ? -6.913 14.656 17.268 1.00 84.81 152 VAL A CA 1
ATOM 1143 C C . VAL A 1 152 ? -7.217 16.037 17.837 1.00 84.81 152 VAL A C 1
ATOM 1145 O O . VAL A 1 152 ? -6.337 16.891 17.926 1.00 84.81 152 VAL A O 1
ATOM 1148 N N . ARG A 1 153 ? -8.465 16.264 18.244 1.00 87.75 153 ARG A N 1
ATOM 1149 C CA . ARG A 1 153 ? -8.887 17.467 18.965 1.00 87.75 153 ARG A CA 1
ATOM 1150 C C . ARG A 1 153 ? -9.761 17.058 20.137 1.00 87.75 153 ARG A C 1
ATOM 1152 O O . ARG A 1 153 ? -10.747 16.352 19.953 1.00 87.75 153 ARG A O 1
ATOM 1159 N N . SER A 1 154 ? -9.391 17.507 21.336 1.00 91.06 154 SER A N 1
ATOM 1160 C CA . SER A 1 154 ? -10.128 17.212 22.574 1.00 91.06 154 SER A CA 1
ATOM 1161 C C . SER A 1 154 ? -10.353 15.705 22.797 1.00 91.06 154 SER A C 1
ATOM 1163 O O . SER A 1 154 ? -11.466 15.285 23.090 1.00 91.06 154 SER A O 1
ATOM 1165 N N . GLY A 1 155 ? -9.314 14.884 22.591 1.00 84.25 155 GLY A N 1
ATOM 1166 C CA . GLY A 1 155 ? -9.375 13.422 22.759 1.00 84.25 155 GLY A CA 1
ATOM 1167 C C . GLY A 1 155 ? -10.117 12.664 21.651 1.00 84.25 155 GLY A C 1
ATOM 1168 O O . GLY A 1 155 ? -10.209 11.445 21.705 1.00 84.25 155 GLY A O 1
ATOM 1169 N N . ARG A 1 156 ? -10.632 13.355 20.627 1.00 79.06 156 ARG A N 1
ATOM 1170 C CA . ARG A 1 156 ? -11.367 12.747 19.512 1.00 79.06 156 ARG A CA 1
ATOM 1171 C C . ARG A 1 156 ? -10.596 12.880 18.205 1.00 79.06 156 ARG A C 1
ATOM 1173 O O . ARG A 1 156 ? -10.101 13.963 17.891 1.00 79.06 156 ARG A O 1
ATOM 1180 N N . VAL A 1 157 ? -10.536 11.810 17.412 1.00 81.06 157 VAL A N 1
ATOM 1181 C CA . VAL A 1 157 ? -10.032 11.886 16.031 1.00 81.06 157 VAL A CA 1
ATOM 1182 C C . VAL A 1 157 ? -10.968 12.754 15.206 1.00 81.06 157 VAL A C 1
ATOM 1184 O O . VAL A 1 157 ? -12.168 12.490 15.132 1.00 81.06 157 VAL A O 1
ATOM 1187 N N . ILE A 1 158 ? -10.411 13.795 14.598 1.00 86.88 158 ILE A N 1
ATOM 1188 C CA . ILE A 1 158 ? -11.142 14.716 13.724 1.00 86.88 158 ILE A CA 1
ATOM 1189 C C . ILE A 1 158 ? -10.796 14.525 12.249 1.00 86.88 158 ILE A C 1
ATOM 1191 O O . ILE A 1 158 ? -11.618 14.853 11.400 1.00 86.88 158 ILE A O 1
ATOM 1195 N N . SER A 1 159 ? -9.615 13.989 11.926 1.00 80.94 159 SER A N 1
ATOM 1196 C CA . SER A 1 159 ? -9.275 13.584 10.560 1.00 80.94 159 SER A CA 1
ATOM 1197 C C . SER A 1 159 ? -8.183 12.519 10.548 1.00 80.94 159 SER A C 1
ATOM 1199 O O . SER A 1 159 ? -7.315 12.514 11.420 1.00 80.94 159 SER A O 1
ATOM 1201 N N . VAL A 1 160 ? -8.193 11.672 9.523 1.00 81.56 160 VAL A N 1
ATOM 1202 C CA . VAL A 1 160 ? -7.098 10.754 9.191 1.00 81.56 160 VAL A CA 1
ATOM 1203 C C . VAL A 1 160 ? -6.739 10.989 7.731 1.00 81.56 160 VAL A C 1
ATOM 1205 O O . VAL A 1 160 ? -7.605 10.912 6.862 1.00 81.56 160 VAL A O 1
ATOM 1208 N N . GLU A 1 161 ? -5.485 11.332 7.467 1.00 85.75 161 GLU A N 1
ATOM 1209 C CA . GLU A 1 161 ? -4.942 11.496 6.119 1.00 85.75 161 GLU A CA 1
ATOM 1210 C C . GLU A 1 161 ? -3.959 10.361 5.853 1.00 85.75 161 GLU A C 1
ATOM 1212 O O . GLU A 1 161 ? -3.071 10.118 6.664 1.00 85.75 161 GLU A O 1
ATOM 1217 N N . ARG A 1 162 ? -4.102 9.680 4.719 1.00 87.94 162 ARG A N 1
ATOM 1218 C CA . ARG A 1 162 ? -3.193 8.615 4.284 1.00 87.94 162 ARG A CA 1
ATOM 1219 C C . ARG A 1 162 ? -2.485 9.034 3.013 1.00 87.94 162 ARG A C 1
ATOM 1221 O O . ARG A 1 162 ? -3.074 9.765 2.222 1.00 87.94 162 ARG A O 1
ATOM 1228 N N . ALA A 1 163 ? -1.271 8.557 2.804 1.00 89.25 163 ALA A N 1
ATOM 1229 C CA . ALA A 1 163 ? -0.563 8.678 1.541 1.00 89.25 163 ALA A CA 1
ATOM 1230 C C . ALA A 1 163 ? 0.435 7.529 1.3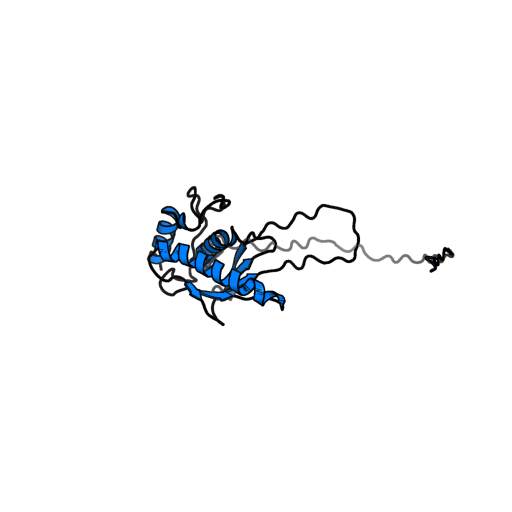85 1.00 89.25 163 ALA A C 1
ATOM 1232 O O . ALA A 1 163 ? 0.937 7.012 2.379 1.00 89.25 163 ALA A O 1
ATOM 1233 N N . VAL A 1 164 ? 0.745 7.169 0.143 1.00 89.38 164 VAL A N 1
ATOM 1234 C CA . VAL A 1 164 ? 1.961 6.416 -0.183 1.00 89.38 164 VAL A CA 1
ATOM 1235 C C . VAL A 1 164 ? 2.887 7.366 -0.926 1.00 89.38 164 VAL A C 1
ATOM 1237 O O . VAL A 1 164 ? 2.488 7.950 -1.932 1.00 89.38 164 VAL A O 1
ATOM 1240 N N . GLU A 1 165 ? 4.090 7.559 -0.404 1.00 89.06 165 GLU A N 1
ATOM 1241 C CA . GLU A 1 165 ? 5.115 8.440 -0.958 1.00 89.06 165 GLU A CA 1
ATOM 1242 C C . GLU A 1 165 ? 6.223 7.577 -1.577 1.00 89.06 165 GLU A C 1
ATOM 1244 O O . GLU A 1 165 ? 6.710 6.647 -0.937 1.00 89.06 165 GLU A O 1
ATOM 1249 N N . ILE A 1 166 ? 6.584 7.862 -2.828 1.00 87.06 166 ILE A N 1
ATOM 1250 C CA . ILE A 1 166 ? 7.602 7.143 -3.600 1.00 87.06 166 ILE A CA 1
ATOM 1251 C C . ILE A 1 166 ? 8.740 8.116 -3.911 1.00 87.06 166 ILE A C 1
ATOM 1253 O O . ILE A 1 166 ? 8.555 9.067 -4.674 1.00 87.06 166 ILE A O 1
ATOM 1257 N N . GLY A 1 167 ? 9.901 7.880 -3.307 1.00 82.44 167 GLY A N 1
ATOM 1258 C CA . GLY A 1 167 ? 11.114 8.665 -3.490 1.00 82.44 167 GLY A CA 1
ATOM 1259 C C . GLY A 1 167 ? 11.807 8.420 -4.837 1.00 82.44 167 GLY A C 1
ATOM 1260 O O . GLY A 1 167 ? 11.418 7.535 -5.605 1.00 82.44 167 GLY A O 1
ATOM 1261 N N . PRO A 1 168 ? 12.851 9.206 -5.150 1.00 75.31 168 PRO A N 1
ATOM 1262 C CA . PRO A 1 168 ? 13.653 9.000 -6.353 1.00 75.31 168 PRO A CA 1
ATOM 1263 C C . PRO A 1 168 ? 14.432 7.677 -6.292 1.00 75.31 168 PRO A C 1
ATOM 1265 O O . PRO A 1 168 ? 14.736 7.171 -5.217 1.00 75.31 168 PRO A O 1
ATOM 1268 N N . GLY A 1 169 ? 14.791 7.138 -7.460 1.00 77.06 169 GLY A N 1
ATOM 1269 C CA . GLY A 1 169 ? 15.686 5.977 -7.560 1.00 77.06 169 GLY A CA 1
ATOM 1270 C C . GLY A 1 169 ? 15.047 4.623 -7.239 1.00 77.06 169 GLY A C 1
ATOM 1271 O O . GLY A 1 169 ? 15.759 3.625 -7.202 1.00 77.06 169 GLY A O 1
ATOM 1272 N N . VAL A 1 170 ? 13.727 4.564 -7.027 1.00 82.69 170 VAL A N 1
ATOM 1273 C CA . VAL A 1 170 ? 13.014 3.290 -6.866 1.00 82.69 170 VAL A CA 1
ATOM 1274 C C . VAL A 1 170 ? 13.039 2.526 -8.187 1.00 82.69 170 VAL A C 1
ATOM 1276 O O . VAL A 1 170 ? 12.547 3.008 -9.207 1.00 82.69 170 VAL A O 1
ATOM 1279 N N . ASP A 1 171 ? 13.608 1.328 -8.144 1.00 82.75 171 ASP A N 1
ATOM 1280 C CA . ASP A 1 171 ? 13.668 0.414 -9.276 1.00 82.75 171 ASP A CA 1
ATOM 1281 C C . ASP A 1 171 ? 12.252 -0.051 -9.679 1.00 82.75 171 ASP A C 1
ATOM 1283 O O . ASP A 1 171 ? 11.530 -0.601 -8.835 1.00 82.75 171 ASP A O 1
ATOM 1287 N N . PRO A 1 172 ? 11.834 0.144 -10.945 1.00 81.12 172 PRO A N 1
ATOM 1288 C CA . PRO A 1 172 ? 10.547 -0.329 -11.442 1.00 81.12 172 PRO A CA 1
ATOM 1289 C C . PRO A 1 172 ? 10.297 -1.824 -11.218 1.00 81.12 172 PRO A C 1
ATOM 1291 O O . PRO A 1 172 ? 9.149 -2.198 -10.971 1.00 81.12 172 PRO A O 1
ATOM 1294 N N . GLU A 1 173 ? 11.336 -2.667 -11.262 1.00 81.31 173 GLU A N 1
ATOM 1295 C CA . GLU A 1 173 ? 11.202 -4.120 -11.059 1.00 81.31 173 GLU A CA 1
ATOM 1296 C C . GLU A 1 173 ? 10.754 -4.453 -9.625 1.00 81.31 173 GLU A C 1
ATOM 1298 O O . GLU A 1 173 ? 9.962 -5.369 -9.403 1.00 81.31 173 GLU A O 1
ATOM 1303 N N . HIS A 1 174 ? 11.176 -3.647 -8.649 1.00 86.88 174 HIS A N 1
ATOM 1304 C CA . HIS A 1 174 ? 10.865 -3.838 -7.230 1.00 86.88 174 HIS A CA 1
ATOM 1305 C C . HIS A 1 174 ? 9.684 -2.991 -6.740 1.00 86.88 174 HIS A C 1
ATOM 1307 O O . HIS A 1 174 ? 9.140 -3.246 -5.659 1.00 86.88 174 HIS A O 1
ATOM 1313 N N . LEU A 1 175 ? 9.249 -2.005 -7.532 1.00 91.19 175 LEU A N 1
ATOM 1314 C CA . LEU A 1 175 ? 8.194 -1.061 -7.165 1.00 91.19 175 LEU A CA 1
ATOM 1315 C C . LEU A 1 175 ? 6.890 -1.766 -6.771 1.00 91.19 175 LEU A C 1
ATOM 1317 O O . LEU A 1 175 ? 6.243 -1.351 -5.814 1.00 91.19 175 LEU A O 1
ATOM 1321 N N . VAL A 1 176 ? 6.515 -2.848 -7.460 1.00 95.25 176 VAL A N 1
ATOM 1322 C CA . VAL A 1 176 ? 5.283 -3.599 -7.161 1.00 95.25 176 VAL A CA 1
ATOM 1323 C C . VAL A 1 176 ? 5.308 -4.177 -5.748 1.00 95.25 176 VAL A C 1
ATOM 1325 O O . VAL A 1 176 ? 4.342 -4.010 -5.007 1.00 95.25 176 VAL A O 1
ATOM 1328 N N . LEU A 1 177 ? 6.401 -4.833 -5.351 1.00 95.62 177 LEU A N 1
ATOM 1329 C CA . LEU A 1 177 ? 6.509 -5.459 -4.031 1.00 95.62 177 LEU A CA 1
ATOM 1330 C C . LEU A 1 177 ? 6.622 -4.418 -2.912 1.00 95.62 177 LEU A C 1
ATOM 1332 O O . LEU A 1 177 ? 6.023 -4.591 -1.851 1.00 95.62 177 LEU A O 1
ATOM 1336 N N . LEU A 1 178 ? 7.333 -3.316 -3.160 1.00 94.06 178 LEU A N 1
ATOM 1337 C CA . LEU A 1 178 ? 7.412 -2.197 -2.221 1.00 94.06 178 LEU A CA 1
ATOM 1338 C C . LEU A 1 178 ? 6.040 -1.539 -2.023 1.00 94.06 178 LEU A C 1
ATOM 1340 O O . LEU A 1 178 ? 5.592 -1.373 -0.891 1.00 94.06 178 LEU A O 1
ATOM 1344 N N . LEU A 1 179 ? 5.320 -1.249 -3.111 1.00 95.44 179 LEU A N 1
ATOM 1345 C CA . LEU A 1 179 ? 3.943 -0.757 -3.038 1.00 95.44 179 LEU A CA 1
ATOM 1346 C C . LEU A 1 179 ? 3.031 -1.754 -2.329 1.00 95.44 179 LEU A C 1
ATOM 1348 O O . LEU A 1 179 ? 2.187 -1.344 -1.541 1.00 95.44 179 LEU A O 1
ATOM 1352 N N . ALA A 1 180 ? 3.193 -3.053 -2.576 1.00 96.81 180 ALA A N 1
ATOM 1353 C CA . ALA A 1 180 ? 2.379 -4.071 -1.931 1.00 96.81 180 ALA A CA 1
ATOM 1354 C C . ALA A 1 180 ? 2.592 -4.074 -0.413 1.00 96.81 180 ALA A C 1
ATOM 1356 O O . ALA A 1 180 ? 1.606 -4.114 0.320 1.00 96.81 180 ALA A O 1
ATOM 1357 N N . ARG A 1 181 ? 3.829 -3.938 0.077 1.00 96.00 181 ARG A N 1
ATOM 1358 C CA . ARG A 1 181 ? 4.095 -3.769 1.516 1.00 96.00 181 ARG A CA 1
ATOM 1359 C C . ARG A 1 181 ? 3.355 -2.557 2.089 1.00 96.00 181 ARG A C 1
ATOM 1361 O O . ARG A 1 181 ? 2.605 -2.698 3.054 1.00 96.00 181 ARG A O 1
ATOM 1368 N N . GLU A 1 182 ? 3.470 -1.399 1.445 1.00 95.00 182 GLU A N 1
ATOM 1369 C CA . GLU A 1 182 ? 2.803 -0.177 1.913 1.00 95.00 182 GLU A CA 1
ATOM 1370 C C . GLU A 1 182 ? 1.269 -0.258 1.837 1.00 95.00 182 GLU A C 1
ATOM 1372 O O . GLU A 1 182 ? 0.566 0.251 2.711 1.00 95.00 182 GLU A O 1
ATOM 1377 N N . LEU A 1 183 ? 0.721 -0.949 0.835 1.00 95.00 183 LEU A N 1
ATOM 1378 C CA . LEU A 1 183 ? -0.709 -1.251 0.769 1.00 95.00 183 LEU A CA 1
ATOM 1379 C C . LEU A 1 183 ? -1.150 -2.201 1.893 1.00 95.00 183 LEU A C 1
ATOM 1381 O O . LEU A 1 183 ? -2.276 -2.083 2.373 1.00 95.00 183 LEU A O 1
ATOM 1385 N N . GLY A 1 184 ? -0.272 -3.093 2.358 1.00 95.00 184 GLY A N 1
ATOM 1386 C CA . GLY A 1 184 ? -0.502 -3.898 3.556 1.00 95.00 184 GLY A CA 1
ATOM 1387 C C . GLY A 1 184 ? -0.661 -3.026 4.802 1.00 95.00 184 GLY A C 1
ATOM 1388 O O . GLY A 1 184 ? -1.625 -3.190 5.551 1.00 95.00 184 GLY A O 1
ATOM 1389 N N . HIS A 1 185 ? 0.200 -2.020 4.977 1.00 92.81 185 HIS A N 1
ATOM 1390 C CA . HIS A 1 185 ? 0.030 -1.025 6.042 1.00 92.81 185 HIS A CA 1
ATOM 1391 C C . HIS A 1 185 ? -1.268 -0.224 5.894 1.00 92.81 185 HIS A C 1
ATOM 1393 O O . HIS A 1 185 ? -1.964 -0.000 6.884 1.00 92.81 185 HIS A O 1
ATOM 1399 N N . ALA A 1 186 ? -1.655 0.140 4.667 1.00 91.06 186 ALA A N 1
ATOM 1400 C CA . ALA A 1 186 ? -2.933 0.806 4.411 1.00 91.06 186 ALA A CA 1
ATOM 1401 C C . ALA A 1 186 ? -4.151 -0.062 4.792 1.00 91.06 186 ALA A C 1
ATOM 1403 O O . ALA A 1 186 ? -5.178 0.481 5.198 1.00 91.06 186 ALA A O 1
ATOM 1404 N N . LEU A 1 187 ? -4.030 -1.395 4.710 1.00 91.12 187 LEU A N 1
ATOM 1405 C CA . LEU A 1 187 ? -5.017 -2.368 5.202 1.00 91.12 187 LEU A CA 1
ATOM 1406 C C . LEU A 1 187 ? -4.985 -2.557 6.730 1.00 91.12 187 LEU A C 1
ATOM 1408 O O . LEU A 1 187 ? -5.755 -3.358 7.258 1.00 91.12 187 LEU A O 1
ATOM 1412 N N . GLY A 1 188 ? -4.111 -1.841 7.441 1.00 89.50 188 GLY A N 1
ATOM 1413 C CA . GLY A 1 188 ? -3.937 -1.955 8.887 1.00 89.50 188 GLY A CA 1
ATOM 1414 C C . GLY A 1 188 ? -3.055 -3.129 9.313 1.00 89.50 188 GLY A C 1
ATOM 1415 O O . GLY A 1 188 ? -3.080 -3.507 10.484 1.00 89.50 188 GLY A O 1
ATOM 1416 N N . LEU A 1 189 ? -2.286 -3.726 8.394 1.00 92.38 189 LEU A N 1
ATOM 1417 C CA . LEU A 1 189 ? -1.347 -4.789 8.742 1.00 92.38 189 LEU A CA 1
ATOM 1418 C C . LEU A 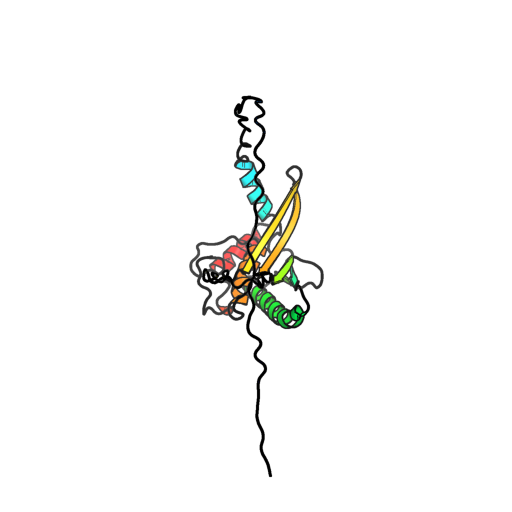1 189 ? -0.078 -4.183 9.357 1.00 92.38 189 LEU A C 1
ATOM 1420 O O . LEU A 1 189 ? 0.588 -3.367 8.708 1.00 92.38 189 LEU A O 1
ATOM 1424 N N . PRO A 1 190 ? 0.280 -4.560 10.596 1.00 91.50 190 PRO A N 1
ATOM 1425 C CA . PRO A 1 190 ? 1.558 -4.172 11.168 1.00 91.50 190 PRO A CA 1
ATOM 1426 C C . PRO A 1 190 ? 2.694 -4.972 10.522 1.00 91.50 190 PRO A C 1
ATOM 1428 O O . PRO A 1 190 ? 2.465 -5.998 9.874 1.00 91.50 190 PRO A O 1
ATOM 1431 N N . ASP A 1 191 ? 3.926 -4.538 10.775 1.00 93.56 191 ASP A N 1
ATOM 1432 C CA . ASP A 1 191 ? 5.099 -5.361 10.499 1.00 93.56 191 ASP A CA 1
ATOM 1433 C C . ASP A 1 191 ? 4.999 -6.725 11.200 1.00 93.56 191 ASP A C 1
ATOM 1435 O O . ASP A 1 191 ? 4.462 -6.854 12.306 1.00 93.56 191 ASP A O 1
ATOM 1439 N N . THR A 1 192 ? 5.574 -7.750 10.575 1.00 95.50 192 THR A N 1
ATOM 1440 C CA . THR A 1 192 ? 5.702 -9.096 11.145 1.00 95.50 192 THR A CA 1
ATOM 1441 C C . THR A 1 192 ? 7.159 -9.546 11.195 1.00 95.50 192 THR A C 1
ATOM 1443 O O . THR A 1 192 ? 8.003 -9.111 10.417 1.00 95.50 192 THR A O 1
ATOM 1446 N N . ASP A 1 193 ? 7.478 -10.449 12.114 1.00 96.19 193 ASP A N 1
ATOM 1447 C CA . ASP A 1 193 ? 8.764 -11.141 12.183 1.00 96.19 193 ASP A CA 1
ATOM 1448 C C . ASP A 1 193 ? 8.785 -12.451 11.374 1.00 96.19 193 ASP A C 1
ATOM 1450 O O . ASP A 1 193 ? 9.846 -13.067 11.229 1.00 96.19 193 ASP A O 1
ATOM 1454 N N . ALA A 1 194 ? 7.647 -12.860 10.797 1.00 96.81 194 ALA A N 1
ATOM 1455 C CA . ALA A 1 194 ? 7.538 -14.063 9.983 1.00 96.81 194 ALA A CA 1
ATOM 1456 C C . ALA A 1 194 ? 8.538 -14.023 8.817 1.00 96.81 194 ALA A C 1
ATOM 1458 O O . ALA A 1 194 ? 8.541 -13.113 7.987 1.00 96.81 194 ALA A O 1
ATOM 1459 N N . THR A 1 195 ? 9.439 -15.004 8.771 1.00 95.94 195 THR A N 1
ATOM 1460 C CA . THR A 1 195 ? 10.516 -15.036 7.775 1.00 95.94 195 THR A CA 1
ATOM 1461 C C . THR A 1 195 ? 9.941 -15.178 6.369 1.00 95.94 195 THR A C 1
ATOM 1463 O O . THR A 1 195 ? 9.134 -16.068 6.114 1.00 95.94 195 THR A O 1
ATOM 1466 N N . GLY A 1 196 ? 10.373 -14.306 5.456 1.00 95.00 196 GLY A N 1
ATOM 1467 C CA . GLY A 1 196 ? 9.947 -14.321 4.058 1.00 95.00 196 GLY A CA 1
ATOM 1468 C C . GLY A 1 196 ? 8.579 -13.689 3.797 1.00 95.00 196 GLY A C 1
ATOM 1469 O O . GLY A 1 196 ? 8.221 -13.561 2.631 1.00 95.00 196 GLY A O 1
ATOM 1470 N N . ALA A 1 197 ? 7.847 -13.270 4.836 1.00 97.50 197 ALA A N 1
ATOM 1471 C CA . ALA A 1 197 ? 6.589 -12.544 4.693 1.00 97.50 197 ALA A CA 1
ATOM 1472 C C . ALA A 1 197 ? 6.813 -11.167 4.056 1.00 97.50 197 ALA A C 1
ATOM 1474 O O . ALA A 1 197 ? 7.842 -10.524 4.298 1.00 97.50 197 ALA A O 1
ATOM 1475 N N . LEU A 1 198 ? 5.845 -10.700 3.269 1.00 96.81 198 LEU A N 1
ATOM 1476 C CA . LEU A 1 198 ? 5.904 -9.385 2.634 1.00 96.81 198 LEU A CA 1
ATOM 1477 C C . LEU A 1 198 ? 5.958 -8.274 3.686 1.00 96.81 198 LEU A C 1
ATOM 1479 O O . LEU A 1 198 ? 6.773 -7.355 3.566 1.00 96.81 198 LEU A O 1
ATOM 1483 N N . MET A 1 199 ? 5.157 -8.415 4.748 1.00 96.62 199 MET A N 1
ATOM 1484 C CA . MET A 1 199 ? 5.099 -7.471 5.872 1.00 96.62 199 MET A CA 1
ATOM 1485 C C . MET A 1 199 ? 6.280 -7.591 6.839 1.00 96.62 199 MET A C 1
ATOM 1487 O O . MET A 1 199 ? 6.279 -6.954 7.886 1.00 96.62 199 MET A O 1
ATOM 1491 N N . ASN A 1 200 ? 7.285 -8.424 6.555 1.00 96.06 200 ASN A N 1
ATOM 1492 C CA . ASN A 1 200 ? 8.506 -8.436 7.349 1.00 96.06 200 ASN A CA 1
ATOM 1493 C C . ASN A 1 200 ? 9.510 -7.437 6.762 1.00 96.06 200 ASN A C 1
ATOM 1495 O O . ASN A 1 200 ? 9.993 -7.663 5.649 1.00 96.06 200 ASN A O 1
ATOM 1499 N N . PRO A 1 201 ? 9.888 -6.368 7.491 1.00 92.69 201 PRO A N 1
ATOM 1500 C CA . PRO A 1 201 ? 10.787 -5.339 6.970 1.00 92.69 201 PRO A CA 1
ATOM 1501 C C . PRO A 1 201 ? 12.189 -5.876 6.649 1.00 92.69 201 PRO A C 1
ATOM 1503 O O . PRO A 1 201 ? 12.915 -5.272 5.866 1.00 92.69 201 PRO A O 1
ATOM 1506 N N . ARG A 1 202 ? 12.571 -7.034 7.210 1.00 92.44 202 ARG A N 1
ATOM 1507 C CA . ARG A 1 202 ? 13.844 -7.716 6.923 1.00 92.44 202 ARG A CA 1
ATOM 1508 C C . ARG A 1 202 ? 13.774 -8.652 5.715 1.00 92.44 202 ARG A C 1
ATOM 1510 O O . ARG A 1 202 ? 14.806 -9.192 5.317 1.00 92.44 202 ARG A O 1
ATOM 1517 N N . THR A 1 203 ? 12.593 -8.885 5.139 1.00 92.44 203 THR A N 1
ATOM 1518 C CA . THR A 1 203 ? 12.471 -9.671 3.907 1.00 92.44 203 THR A CA 1
ATOM 1519 C C . THR A 1 203 ? 13.101 -8.896 2.760 1.00 92.44 203 THR A C 1
ATOM 1521 O O . THR A 1 203 ? 12.610 -7.832 2.376 1.00 92.44 203 THR A O 1
ATOM 1524 N N . ARG A 1 204 ? 14.170 -9.465 2.194 1.00 91.88 204 ARG A N 1
ATOM 1525 C CA . ARG A 1 204 ? 14.772 -9.001 0.945 1.00 91.88 204 ARG A CA 1
ATOM 1526 C C . ARG A 1 204 ? 13.809 -9.289 -0.207 1.00 91.88 204 ARG A C 1
ATOM 1528 O O . ARG A 1 204 ? 13.430 -10.442 -0.417 1.00 91.88 204 ARG A O 1
ATOM 1535 N N . LEU A 1 205 ? 13.407 -8.233 -0.906 1.00 90.06 205 LEU A N 1
ATOM 1536 C CA . LEU A 1 205 ? 12.482 -8.298 -2.043 1.00 90.06 205 LEU A CA 1
ATOM 1537 C C . LEU A 1 205 ? 13.215 -8.414 -3.386 1.00 90.06 205 LEU A C 1
ATOM 1539 O O . LEU A 1 205 ? 12.603 -8.778 -4.381 1.00 90.06 205 LEU A O 1
ATOM 1543 N N . GLU A 1 206 ? 14.518 -8.137 -3.402 1.00 87.25 206 GLU A N 1
ATOM 1544 C CA . GLU A 1 206 ? 15.337 -8.217 -4.609 1.00 87.25 206 GLU A CA 1
ATOM 1545 C C . GLU A 1 206 ? 15.337 -9.625 -5.208 1.00 87.25 206 GLU A C 1
ATOM 1547 O O . GLU A 1 206 ? 15.633 -10.602 -4.511 1.00 87.25 206 GLU A O 1
ATOM 1552 N N . GLY A 1 207 ? 15.007 -9.714 -6.499 1.00 88.44 207 GLY A N 1
ATOM 1553 C CA . GLY A 1 207 ? 14.919 -10.979 -7.234 1.00 88.44 207 GLY A CA 1
ATOM 1554 C C . GLY A 1 207 ? 13.754 -11.884 -6.817 1.00 88.44 207 GLY A C 1
ATOM 1555 O O . GLY A 1 207 ? 13.789 -13.078 -7.110 1.00 88.44 207 GLY A O 1
ATOM 1556 N N . ARG A 1 20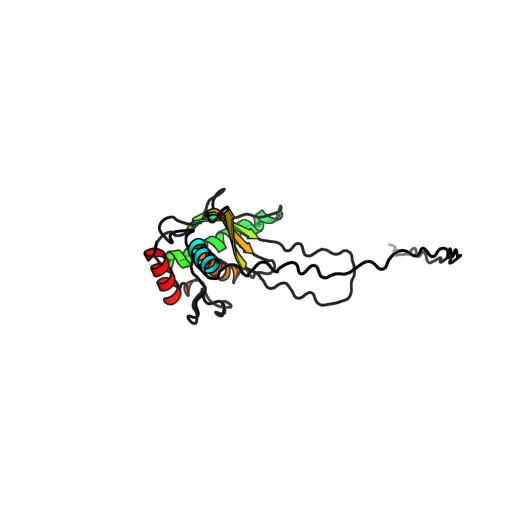8 ? 12.760 -11.350 -6.096 1.00 92.94 208 ARG A N 1
ATOM 1557 C CA . ARG A 1 208 ? 11.525 -12.061 -5.744 1.00 92.94 208 ARG A CA 1
ATOM 1558 C C . ARG A 1 208 ? 10.425 -11.716 -6.737 1.00 92.94 208 ARG A C 1
ATOM 1560 O O . ARG A 1 208 ? 10.277 -10.562 -7.129 1.00 92.94 208 ARG A O 1
ATOM 1567 N N . GLU A 1 209 ? 9.603 -12.699 -7.068 1.00 93.75 209 GLU A N 1
ATOM 1568 C CA . GLU A 1 209 ? 8.481 -12.516 -7.983 1.00 93.75 209 GLU A CA 1
ATOM 1569 C C . GLU A 1 209 ? 7.198 -12.118 -7.227 1.00 93.75 209 GLU A C 1
ATOM 1571 O O . GLU A 1 209 ? 6.907 -12.679 -6.164 1.00 93.75 209 GLU A O 1
ATOM 1576 N N . PRO A 1 210 ? 6.353 -11.222 -7.778 1.00 94.50 210 PRO A N 1
ATOM 1577 C CA . PRO A 1 210 ? 5.046 -10.881 -7.206 1.00 94.50 210 PRO A CA 1
ATOM 1578 C C . PRO A 1 210 ? 4.155 -12.087 -6.884 1.00 94.50 210 PRO A C 1
ATOM 1580 O O . PRO A 1 210 ? 3.425 -12.062 -5.898 1.00 94.50 210 PRO A O 1
ATOM 1583 N N . SER A 1 211 ? 4.240 -13.160 -7.678 1.00 94.25 211 SER A N 1
ATOM 1584 C CA . SER A 1 211 ? 3.455 -14.387 -7.485 1.00 94.25 211 SER A CA 1
ATOM 1585 C C . SER A 1 211 ? 3.841 -15.203 -6.249 1.00 94.25 211 SER A C 1
ATOM 1587 O O . SER A 1 211 ? 3.131 -16.138 -5.892 1.00 94.25 211 SER A O 1
ATOM 1589 N N . GLU A 1 212 ? 4.970 -14.898 -5.608 1.00 95.62 212 GLU A N 1
ATOM 1590 C CA . GLU A 1 212 ? 5.373 -15.533 -4.348 1.00 95.62 212 GLU A CA 1
ATOM 1591 C C . GLU A 1 212 ? 4.623 -14.970 -3.130 1.00 95.62 212 GLU A C 1
ATOM 1593 O O . GLU A 1 212 ? 4.765 -15.487 -2.018 1.00 95.62 212 GLU A O 1
ATOM 1598 N N . PHE A 1 213 ? 3.836 -13.911 -3.332 1.00 96.44 213 PHE A N 1
ATOM 1599 C CA . PHE A 1 213 ? 3.108 -13.200 -2.294 1.00 96.44 213 PHE A CA 1
ATOM 1600 C C . PHE A 1 213 ? 1.600 -13.167 -2.592 1.00 96.44 213 PHE A C 1
ATOM 1602 O O . PHE A 1 213 ? 1.199 -13.234 -3.755 1.00 96.44 213 PHE A O 1
ATOM 1609 N N . PRO A 1 214 ? 0.750 -13.002 -1.562 1.00 96.25 214 PRO A N 1
ATOM 1610 C CA . PRO A 1 214 ? 1.083 -12.947 -0.141 1.00 96.25 214 PRO A CA 1
ATOM 1611 C C . PRO A 1 214 ? 1.482 -14.335 0.370 1.00 96.25 214 PRO A C 1
ATOM 1613 O O . PRO A 1 214 ? 0.975 -15.356 -0.089 1.00 96.25 214 PRO A O 1
ATOM 1616 N N . THR A 1 215 ? 2.387 -14.393 1.348 1.00 97.12 215 THR A N 1
ATOM 1617 C CA . THR A 1 215 ? 2.708 -15.674 1.991 1.00 97.12 215 THR A CA 1
ATOM 1618 C C . THR A 1 215 ? 1.528 -16.168 2.836 1.00 97.12 215 THR A C 1
ATOM 1620 O O . THR A 1 215 ? 0.561 -15.443 3.097 1.00 97.12 215 THR A O 1
ATOM 1623 N N . ALA A 1 216 ? 1.611 -17.402 3.343 1.00 96.25 216 ALA A N 1
ATOM 1624 C CA . ALA A 1 216 ? 0.630 -17.907 4.305 1.00 96.25 216 ALA A CA 1
ATOM 1625 C C . ALA A 1 216 ? 0.548 -17.028 5.571 1.00 96.25 216 ALA A C 1
ATOM 1627 O O . ALA A 1 216 ? -0.544 -16.811 6.093 1.00 96.25 216 ALA A O 1
ATOM 1628 N N . ALA A 1 217 ? 1.682 -16.485 6.033 1.00 96.50 217 ALA A N 1
ATOM 1629 C CA . ALA A 1 217 ? 1.729 -15.591 7.189 1.00 96.50 217 ALA A CA 1
ATOM 1630 C C . ALA A 1 217 ? 1.040 -14.246 6.905 1.00 96.50 217 ALA A C 1
ATOM 1632 O O . ALA A 1 217 ? 0.241 -13.787 7.721 1.00 96.50 217 ALA A O 1
ATOM 1633 N N . ASP A 1 218 ? 1.295 -13.657 5.732 1.00 97.31 218 ASP A N 1
ATOM 1634 C CA . ASP A 1 218 ? 0.643 -12.418 5.288 1.00 97.31 218 ASP A CA 1
ATOM 1635 C C . ASP A 1 218 ? -0.875 -12.613 5.153 1.00 97.31 218 ASP A C 1
ATOM 1637 O O . ASP A 1 218 ? -1.670 -11.809 5.640 1.00 97.31 218 ASP A O 1
ATOM 1641 N N . THR A 1 219 ? -1.287 -13.729 4.547 1.00 96.19 219 THR A N 1
ATOM 1642 C CA . THR A 1 219 ? -2.701 -14.069 4.348 1.00 96.19 219 THR A CA 1
ATOM 1643 C C . THR A 1 219 ? -3.428 -14.264 5.678 1.00 96.19 219 THR A C 1
ATOM 1645 O O . THR A 1 219 ? -4.547 -13.784 5.853 1.00 96.19 219 THR A O 1
ATOM 1648 N N . GLU A 1 220 ? -2.806 -14.943 6.643 1.00 94.94 220 GLU A N 1
ATOM 1649 C CA . GLU A 1 220 ? -3.392 -15.138 7.970 1.00 94.94 220 GLU A CA 1
ATOM 1650 C C . GLU A 1 220 ? -3.470 -13.827 8.766 1.00 94.94 220 GLU A C 1
ATOM 1652 O O . GLU A 1 220 ? -4.460 -13.569 9.453 1.00 94.94 220 GLU A O 1
ATOM 1657 N N . ALA A 1 221 ? -2.457 -12.961 8.662 1.00 93.88 221 ALA A N 1
ATOM 1658 C CA . ALA A 1 221 ? -2.518 -11.618 9.235 1.00 93.88 221 ALA A CA 1
ATOM 1659 C C . ALA A 1 221 ? -3.689 -10.815 8.647 1.00 93.88 221 ALA A C 1
ATOM 1661 O O . ALA A 1 221 ? -4.473 -10.239 9.402 1.00 93.88 221 ALA A O 1
ATOM 1662 N N . LEU A 1 222 ? -3.863 -10.860 7.324 1.00 93.94 222 LEU A N 1
ATOM 1663 C CA . LEU A 1 222 ? -4.965 -10.198 6.636 1.00 93.94 222 LEU A CA 1
ATOM 1664 C C . LEU A 1 222 ? -6.333 -10.751 7.044 1.00 93.94 222 LEU A C 1
ATOM 1666 O O . LEU A 1 222 ? -7.234 -9.974 7.350 1.00 93.94 222 LEU A O 1
ATOM 1670 N N . ARG A 1 223 ? -6.499 -12.074 7.137 1.00 92.19 223 ARG A N 1
ATOM 1671 C CA . ARG A 1 223 ? -7.758 -12.684 7.599 1.00 92.19 223 ARG A CA 1
ATOM 1672 C C . ARG A 1 223 ? -8.120 -12.260 9.017 1.00 92.19 223 ARG A C 1
ATOM 1674 O O . ARG A 1 223 ? -9.275 -11.918 9.265 1.00 92.19 223 ARG A O 1
ATOM 1681 N N . ARG A 1 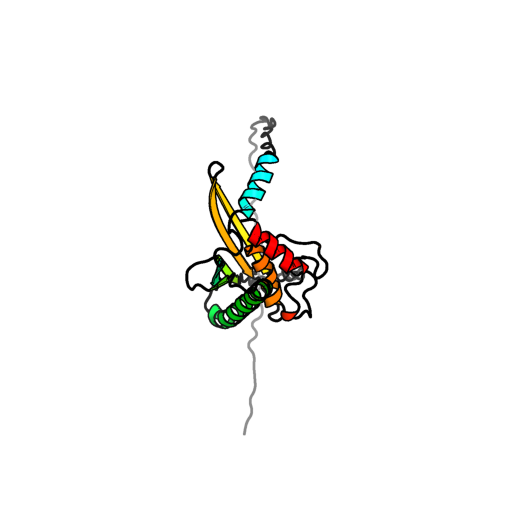224 ? -7.146 -12.237 9.933 1.00 90.25 224 ARG A N 1
ATOM 1682 C CA . ARG A 1 224 ? -7.358 -11.746 11.304 1.00 90.25 224 ARG A CA 1
ATOM 1683 C C . ARG A 1 224 ? -7.762 -10.276 11.318 1.00 90.25 224 ARG A C 1
ATOM 1685 O O . ARG A 1 224 ? -8.681 -9.920 12.050 1.00 90.25 224 ARG A O 1
ATOM 1692 N N . ALA A 1 225 ? -7.124 -9.454 10.487 1.00 88.38 225 ALA A N 1
ATOM 1693 C CA . ALA A 1 225 ? -7.478 -8.049 10.331 1.00 88.38 225 ALA A CA 1
ATOM 1694 C C . ALA A 1 225 ? -8.924 -7.889 9.817 1.00 88.38 225 ALA A C 1
ATOM 1696 O O . ALA A 1 225 ? -9.690 -7.122 10.391 1.00 88.38 225 ALA A O 1
ATOM 1697 N N . CYS A 1 226 ? -9.337 -8.676 8.813 1.00 85.88 226 CYS A N 1
ATOM 1698 C CA . CYS A 1 226 ? -10.710 -8.657 8.294 1.00 85.88 226 CYS A CA 1
ATOM 1699 C C . CYS A 1 226 ? -11.763 -9.132 9.316 1.00 85.88 226 CYS A C 1
ATOM 1701 O O . CYS A 1 226 ? -12.908 -8.695 9.261 1.00 85.88 226 CYS A O 1
ATOM 1703 N N . ALA A 1 227 ? -11.421 -10.082 10.194 1.00 84.31 227 ALA A N 1
ATOM 1704 C CA . ALA A 1 227 ? -12.363 -10.685 11.143 1.00 84.31 227 ALA A CA 1
ATOM 1705 C C . ALA A 1 227 ? -12.581 -9.850 12.417 1.00 84.31 227 ALA A C 1
ATOM 1707 O O . ALA A 1 227 ? -13.531 -10.102 13.156 1.00 84.31 227 ALA A O 1
ATOM 1708 N N . GLY A 1 228 ? -11.676 -8.910 12.704 1.00 69.69 228 GLY A N 1
ATOM 1709 C CA . GLY A 1 228 ? -11.655 -8.129 13.941 1.00 69.69 228 GLY A CA 1
ATOM 1710 C C . GLY A 1 228 ? -12.350 -6.768 13.880 1.00 69.69 228 GLY A C 1
ATOM 1711 O O . GLY A 1 228 ? -12.234 -6.020 14.852 1.00 69.69 228 GLY A O 1
ATOM 1712 N N . GLY A 1 229 ? -13.018 -6.422 12.776 1.00 54.22 229 GLY A N 1
ATOM 1713 C CA . GLY A 1 229 ? -13.741 -5.153 12.641 1.00 54.22 229 GLY A CA 1
ATOM 1714 C C . GLY A 1 229 ? -15.241 -5.290 12.444 1.00 54.22 229 GLY A C 1
ATOM 1715 O O . GLY A 1 229 ? -15.746 -6.427 12.337 1.00 54.22 229 GLY A O 1
#

pLDDT: mean 74.16, std 19.91, range [38.34, 97.62]

Sequence (229 aa):
MSASRPSPDSHRSAPGSLSWIVPILFLAGMGGWFYYAGSDRARPAPPDASAQEEQLRISHASAIPCNVPLRWRIEVDGSDAAEGAETLWAAVRAAAGIWESGVERSLFQAHATEGFPVRFTRSSGAVGDEVGVGDEADPAEPVVRFVERVRVRSGRVISVERAVEIGPGVDPEHLVLLLARELGHALGLPDTDATGALMNPRTRLEGREPSEFPTAADTEALRRACAGG

Foldseek 3Di:
DDDDDDDDDDDDDDDDDDDDDDDDDDDDDDDDDDDPDDPPPPDPDDPDVVLVVVVVVVLLPPDLFPPDAAEEEEDEDDDCRVVCVVLVVVLLVLLQVQLCVLVVHHRHDYDHPDGAYEYEDEPPPDPDPDPDPDDDDPPDPFDFAKDWDFDDDPSHTPDIHIYTYTYPPDDSQQSNLSSNLNVLVVSVQAADPPACASSDPPRDSPPPDSVCDRDPVSSVSSVVSNVVD

Radius of gyration: 29.07 Å; chains: 1; bounding box: 60×72×92 Å